Protein AF-A0A8C2VJK9-F1 (afdb_monomer)

Mean predicted aligned error: 10.7 Å

Foldseek 3Di:
DVVVVVVQVVCQLHPPRDQPDPDLVVLVVLLVDFLVVVVVVLVVLVVVLVVLVVVLVVLCVPDDPVPNPPSNVVSVVVSVVSVVVSVVSVVVSVVVVVVVQVVCVVVVHDDDVVDPGNTSNNPSVVVSVVSVVVVVVSVVRSVVVNVVVVVVVVVVVVVVVVVVVPDDDDDDPPDDDDD

Secondary structure (DSSP, 8-state):
-HHHHHHHHHSTTSTT---SS--HHHHHHHHH--HHHHHHHHHHHHHHHHHHHHHHHHHHHHS-GGG-TTHHHHHHHHHHHHHHHHHHHHHHHHHHHHHHHHHHHHTT--PPTT-SS--HHHHHHHHHHHHHHHHHHHHHHHHHHHHHHHHHHHHHHHHHHHHTTS--PPP--------

Sequence (179 aa):
SRYIEMTIAEDAGKEQCVFPLPEPQDLFQASQMKFEDFQKDLRKLKKDLKACETEAGKVYQVSSKEHMQPFKENMEQFIIQAKIDQEAEEASLTETHKCFLETTAYFFMKPKIGEKEVSPNVFFSIWHEFSSDFKDFWKKENKLILQERVKEAEEVCRQKKGKSLYKIKPRHDSGIVSI

Nearest PDB structures (foldseek):
  6ixe-assembly1_A  TM=3.949E-01  e=3.824E+00  Homo sapiens
  5nnv-assembly4_D  TM=2.854E-01  e=4.828E+00  Bacillus subtilis subsp. subtilis str. 168

Structure (mmCIF, N/CA/C/O backbone):
data_AF-A0A8C2VJK9-F1
#
_entry.id   AF-A0A8C2VJK9-F1
#
loop_
_atom_site.group_PDB
_atom_site.id
_atom_site.type_symbol
_atom_site.label_atom_id
_atom_site.label_alt_id
_atom_site.label_comp_id
_atom_site.label_asym_id
_atom_site.label_entity_id
_atom_site.label_seq_id
_atom_site.pdbx_PDB_ins_code
_atom_site.Cartn_x
_atom_site.Cartn_y
_atom_site.Cartn_z
_atom_site.occupancy
_atom_site.B_iso_or_equiv
_atom_site.auth_seq_id
_atom_site.auth_comp_id
_atom_site.auth_asym_id
_atom_site.auth_atom_id
_atom_site.pdbx_PDB_model_num
ATOM 1 N N . SER A 1 1 ? 10.809 17.912 -16.650 1.00 44.91 1 SER A N 1
ATOM 2 C CA . SER A 1 1 ? 11.554 16.952 -17.490 1.00 44.91 1 SER A CA 1
ATOM 3 C C . SER A 1 1 ? 13.067 17.121 -17.470 1.00 44.91 1 SER A C 1
ATOM 5 O O . SER A 1 1 ? 13.737 16.134 -17.225 1.00 44.91 1 SER A O 1
ATOM 7 N N . ARG A 1 2 ? 13.633 18.330 -17.621 1.00 42.28 2 ARG A N 1
ATOM 8 C CA . ARG A 1 2 ? 15.097 18.523 -17.752 1.00 42.28 2 ARG A CA 1
ATOM 9 C C . ARG A 1 2 ? 15.959 18.068 -16.557 1.00 42.28 2 ARG A C 1
ATOM 11 O O . ARG A 1 2 ? 17.110 17.708 -16.747 1.00 42.28 2 ARG A O 1
ATOM 18 N N . TYR A 1 3 ? 15.409 18.070 -15.341 1.00 40.59 3 TYR A N 1
ATOM 19 C CA . TYR A 1 3 ? 16.125 17.629 -14.134 1.00 40.59 3 TYR A CA 1
ATOM 20 C C . TYR A 1 3 ? 16.292 16.108 -14.043 1.00 40.59 3 TYR A C 1
ATOM 22 O O . TYR A 1 3 ? 17.320 15.652 -13.564 1.00 40.59 3 TYR A O 1
ATOM 30 N N . ILE A 1 4 ? 15.309 15.339 -14.523 1.00 49.84 4 ILE A N 1
ATOM 31 C CA . ILE A 1 4 ? 15.324 13.870 -14.458 1.00 49.84 4 ILE A CA 1
ATOM 32 C C . ILE A 1 4 ? 16.246 13.303 -15.543 1.00 49.84 4 ILE A C 1
ATOM 34 O O . ILE A 1 4 ? 17.011 12.384 -15.284 1.00 49.84 4 ILE A O 1
ATOM 38 N N . GLU A 1 5 ? 16.239 13.893 -16.742 1.00 50.03 5 GLU A N 1
ATOM 39 C CA . GLU A 1 5 ? 17.171 13.507 -17.810 1.00 50.03 5 GLU A CA 1
ATOM 40 C C . GLU A 1 5 ? 18.635 13.759 -17.418 1.00 50.03 5 GLU A C 1
ATOM 42 O O . GLU A 1 5 ? 19.497 12.943 -17.726 1.00 50.03 5 GLU A O 1
ATOM 47 N N . MET A 1 6 ? 18.918 14.857 -16.708 1.00 45.47 6 MET A N 1
ATOM 48 C CA . MET A 1 6 ? 20.284 15.230 -16.332 1.00 45.47 6 MET A CA 1
ATOM 49 C C . MET A 1 6 ? 20.860 14.333 -15.227 1.00 45.47 6 MET A C 1
ATOM 51 O O . MET A 1 6 ? 22.007 13.913 -15.339 1.00 45.47 6 MET A O 1
ATOM 55 N N . THR A 1 7 ? 20.074 13.975 -14.205 1.00 48.88 7 THR A N 1
ATOM 56 C CA . THR A 1 7 ? 20.541 13.080 -13.130 1.00 48.88 7 THR A CA 1
ATOM 57 C C . THR A 1 7 ? 20.649 11.624 -13.576 1.00 48.88 7 THR A C 1
ATOM 59 O O . THR A 1 7 ? 21.622 10.958 -13.232 1.00 48.88 7 THR A O 1
ATOM 62 N N . ILE A 1 8 ? 19.708 11.130 -14.392 1.00 55.59 8 ILE A N 1
ATOM 63 C CA . ILE A 1 8 ? 19.790 9.770 -14.952 1.00 55.59 8 ILE A CA 1
ATOM 64 C C . ILE A 1 8 ? 21.013 9.633 -15.872 1.00 55.59 8 ILE A C 1
ATOM 66 O O . ILE A 1 8 ? 21.657 8.587 -15.869 1.00 55.59 8 ILE A O 1
ATOM 70 N N . ALA A 1 9 ? 21.361 10.681 -16.628 1.00 59.62 9 ALA A N 1
ATOM 71 C CA . ALA A 1 9 ? 22.506 10.666 -17.536 1.00 59.62 9 ALA A CA 1
ATOM 72 C C . ALA A 1 9 ? 23.864 10.836 -16.829 1.00 59.62 9 ALA A C 1
ATOM 74 O O . ALA A 1 9 ? 24.838 10.208 -17.239 1.00 59.62 9 ALA A O 1
ATOM 75 N N . GLU A 1 10 ? 23.961 11.663 -15.781 1.00 63.09 10 GLU A N 1
ATOM 76 C CA . GLU A 1 10 ? 25.249 11.963 -15.133 1.00 63.09 10 GLU A CA 1
ATOM 77 C C . GLU A 1 10 ? 25.831 10.765 -14.366 1.00 63.09 10 GLU A C 1
ATOM 79 O O . GLU A 1 10 ? 27.053 10.570 -14.346 1.00 63.09 10 GLU A O 1
ATOM 84 N N . ASP A 1 11 ? 24.970 9.935 -13.775 1.00 65.38 11 ASP A N 1
ATOM 85 C CA . ASP A 1 11 ? 25.367 8.738 -13.027 1.00 65.38 11 ASP A CA 1
ATOM 86 C C . ASP A 1 11 ? 25.248 7.439 -13.828 1.00 65.38 11 ASP A C 1
ATOM 88 O O . ASP A 1 11 ? 25.567 6.366 -13.312 1.00 65.38 11 ASP A O 1
ATOM 92 N N . ALA A 1 12 ? 24.864 7.522 -15.104 1.00 63.03 12 ALA A N 1
ATOM 93 C CA . ALA A 1 12 ? 24.792 6.366 -15.984 1.00 63.03 12 ALA A CA 1
ATOM 94 C C . ALA A 1 12 ? 26.145 5.628 -16.051 1.00 63.03 12 ALA A C 1
ATOM 96 O O . ALA A 1 12 ? 27.218 6.218 -16.234 1.00 63.03 12 ALA A O 1
ATOM 97 N N . GLY A 1 13 ? 26.099 4.310 -15.850 1.00 59.00 13 GLY A N 1
ATOM 98 C CA . GLY A 1 13 ? 27.284 3.451 -15.800 1.00 59.00 13 GLY A CA 1
ATOM 99 C C . GLY A 1 13 ? 28.215 3.668 -14.594 1.00 59.00 13 GLY A C 1
ATOM 100 O O . GLY A 1 13 ? 29.341 3.176 -14.629 1.00 59.00 13 GLY A O 1
ATOM 101 N N . LYS A 1 14 ? 27.794 4.387 -13.541 1.00 73.56 14 LYS A N 1
ATOM 102 C CA . LYS A 1 14 ? 28.471 4.415 -12.226 1.00 73.56 14 LYS A CA 1
ATOM 103 C C . LYS A 1 14 ? 27.785 3.460 -11.243 1.00 73.56 14 LYS A C 1
ATOM 105 O O . LYS A 1 14 ? 26.609 3.145 -11.396 1.00 73.56 14 LYS A O 1
ATOM 110 N N . GLU A 1 15 ? 28.485 3.065 -10.177 1.00 63.38 15 GLU A N 1
ATOM 111 C CA . GLU A 1 15 ? 27.893 2.272 -9.080 1.00 63.38 15 GLU A CA 1
ATOM 112 C C . GLU A 1 15 ? 26.737 2.997 -8.367 1.00 63.38 15 GLU A C 1
ATOM 114 O O . GLU A 1 15 ? 25.874 2.344 -7.792 1.00 63.38 15 GLU A O 1
ATOM 119 N N . GLN A 1 16 ? 26.690 4.334 -8.429 1.00 71.44 16 GLN A N 1
ATOM 120 C CA . GLN A 1 16 ? 25.614 5.138 -7.839 1.00 71.44 16 GLN A CA 1
ATOM 121 C C . GLN A 1 16 ? 24.355 5.247 -8.721 1.00 71.44 16 GLN A C 1
ATOM 123 O O . GLN A 1 16 ? 23.413 5.926 -8.324 1.00 71.44 16 GLN A O 1
ATOM 128 N N . CYS A 1 17 ? 24.306 4.619 -9.903 1.00 74.62 17 CYS A N 1
ATOM 129 C CA . CYS A 1 17 ? 23.128 4.700 -10.767 1.00 74.62 17 CYS A CA 1
ATOM 130 C C . CYS A 1 17 ? 21.929 3.993 -10.110 1.00 74.62 17 CYS A C 1
ATOM 132 O O . CYS A 1 17 ? 21.909 2.766 -9.991 1.00 74.62 17 CYS A O 1
ATOM 134 N N . VAL A 1 18 ? 20.922 4.764 -9.688 1.00 83.50 18 VAL A N 1
ATOM 135 C CA . VAL A 1 18 ? 19.694 4.246 -9.067 1.00 83.50 18 VAL A CA 1
ATOM 136 C C . VAL A 1 18 ? 18.607 4.082 -10.122 1.00 83.50 18 VAL A C 1
ATOM 138 O O . VAL A 1 18 ? 18.451 4.909 -11.022 1.00 83.50 18 VAL A O 1
ATOM 141 N N . PHE A 1 19 ? 17.849 2.994 -10.014 1.00 86.81 19 PHE A N 1
ATOM 142 C CA . PHE A 1 19 ? 16.715 2.735 -10.887 1.00 86.81 19 PHE A CA 1
ATOM 143 C C . PHE A 1 19 ? 15.652 3.846 -10.730 1.00 86.81 19 PHE A C 1
ATOM 145 O O . PHE A 1 19 ? 15.249 4.129 -9.603 1.00 86.81 19 PHE A O 1
ATOM 152 N N . PRO A 1 20 ? 15.204 4.506 -11.818 1.00 87.62 20 PRO A N 1
ATOM 153 C CA . PRO A 1 20 ? 14.428 5.746 -11.709 1.00 87.62 20 PRO A CA 1
ATOM 154 C C . PRO A 1 20 ? 12.914 5.541 -11.543 1.00 87.62 20 PRO A C 1
ATOM 156 O O . PRO A 1 20 ? 12.183 6.521 -11.406 1.00 87.62 20 PRO A O 1
ATOM 159 N N . LEU A 1 21 ? 12.428 4.300 -11.601 1.00 92.19 21 LEU A N 1
ATOM 160 C CA . LEU A 1 21 ? 11.015 3.958 -11.434 1.00 92.19 21 LEU A CA 1
ATOM 161 C C . LEU A 1 21 ? 10.800 3.190 -10.123 1.00 92.19 21 LEU A C 1
ATOM 163 O O . LEU A 1 21 ? 11.761 2.642 -9.578 1.00 92.19 21 LEU A O 1
ATOM 167 N N . PRO A 1 22 ? 9.553 3.101 -9.624 1.00 93.38 22 PRO A N 1
ATOM 168 C CA . PRO A 1 22 ? 9.236 2.225 -8.506 1.00 93.38 22 PRO A CA 1
ATOM 169 C C . PRO A 1 22 ? 9.672 0.789 -8.788 1.00 93.38 22 PRO A C 1
ATOM 171 O O . PRO A 1 22 ? 9.540 0.288 -9.913 1.00 93.38 22 PRO A O 1
ATOM 174 N N . GLU A 1 23 ? 10.176 0.130 -7.752 1.00 95.00 23 GLU A N 1
ATOM 175 C CA . GLU A 1 23 ? 10.657 -1.237 -7.854 1.00 95.00 23 GLU A CA 1
ATOM 176 C C . GLU A 1 23 ? 9.531 -2.171 -8.324 1.00 95.00 23 GLU A C 1
ATOM 178 O O . GLU A 1 23 ? 8.422 -2.126 -7.780 1.00 95.00 23 GLU A O 1
ATOM 183 N N . PRO A 1 24 ? 9.778 -3.045 -9.321 1.00 96.69 24 PRO A N 1
ATOM 184 C CA . PRO A 1 24 ? 8.735 -3.926 -9.832 1.00 96.69 24 PRO A CA 1
ATOM 185 C C . PRO A 1 24 ? 8.086 -4.790 -8.751 1.00 96.69 24 PRO A C 1
ATOM 187 O O . PRO A 1 24 ? 6.894 -5.077 -8.832 1.00 96.69 24 PRO A O 1
ATOM 190 N N . GLN A 1 25 ? 8.847 -5.186 -7.730 1.00 96.56 25 GLN A N 1
ATOM 191 C CA . GLN A 1 25 ? 8.333 -5.971 -6.612 1.00 96.56 25 GLN A CA 1
ATOM 192 C C . GLN A 1 25 ? 7.291 -5.202 -5.790 1.00 96.56 25 GLN A C 1
ATOM 194 O O . GLN A 1 25 ? 6.259 -5.776 -5.445 1.00 96.56 25 GLN A O 1
ATOM 199 N N . ASP A 1 26 ? 7.522 -3.919 -5.526 1.00 97.00 26 ASP A N 1
ATOM 200 C CA . ASP A 1 26 ? 6.599 -3.084 -4.753 1.00 97.00 26 ASP A CA 1
ATOM 201 C C . ASP A 1 26 ? 5.296 -2.866 -5.530 1.00 97.00 26 ASP A C 1
ATOM 203 O O . ASP A 1 26 ? 4.201 -2.980 -4.979 1.00 97.00 26 ASP A O 1
ATOM 207 N N . LEU A 1 27 ? 5.402 -2.648 -6.846 1.00 97.75 27 LEU A N 1
ATOM 208 C CA . LEU A 1 27 ? 4.247 -2.550 -7.744 1.00 97.75 27 LEU A CA 1
ATOM 209 C C . LEU A 1 27 ? 3.452 -3.859 -7.778 1.00 97.75 27 LEU A C 1
ATOM 211 O O . LEU A 1 27 ? 2.222 -3.847 -7.705 1.00 97.75 27 LEU A O 1
ATOM 215 N N . PHE A 1 28 ? 4.142 -5.000 -7.833 1.00 97.69 28 PHE A N 1
ATOM 216 C CA . PHE A 1 28 ? 3.486 -6.299 -7.761 1.00 97.69 28 PHE A CA 1
ATOM 217 C C . PHE A 1 28 ? 2.740 -6.465 -6.436 1.00 97.69 28 PHE A C 1
ATOM 219 O O . PHE A 1 28 ? 1.571 -6.840 -6.445 1.00 97.69 28 PHE A O 1
ATOM 226 N N . GLN A 1 29 ? 3.356 -6.130 -5.303 1.00 97.94 29 GLN A N 1
ATOM 227 C CA . GLN A 1 29 ? 2.696 -6.202 -3.998 1.00 97.94 29 GLN A CA 1
ATOM 228 C C . GLN A 1 29 ? 1.466 -5.291 -3.931 1.00 97.94 29 GLN A C 1
ATOM 230 O O . GLN A 1 29 ? 0.390 -5.754 -3.553 1.00 97.94 29 GLN A O 1
ATOM 235 N N . ALA A 1 30 ? 1.587 -4.037 -4.376 1.00 97.50 30 ALA A N 1
ATOM 236 C CA . ALA A 1 30 ? 0.473 -3.093 -4.437 1.00 97.50 30 ALA A CA 1
ATOM 237 C C . ALA A 1 30 ? -0.676 -3.603 -5.327 1.00 97.50 30 ALA A C 1
ATOM 239 O O . ALA A 1 30 ? -1.847 -3.406 -5.008 1.00 97.50 30 ALA A O 1
ATOM 240 N N . SER A 1 31 ? -0.367 -4.338 -6.403 1.00 97.25 31 SER A N 1
ATOM 241 C CA . SER A 1 31 ? -1.378 -4.950 -7.279 1.00 97.25 31 SER A CA 1
ATOM 242 C C . SER A 1 31 ? -2.213 -6.045 -6.603 1.00 97.25 31 SER A C 1
ATOM 244 O O . SER A 1 31 ? -3.297 -6.372 -7.086 1.00 97.25 31 SER A O 1
ATOM 246 N N . GLN A 1 32 ? -1.716 -6.640 -5.514 1.00 97.25 32 GLN A N 1
ATOM 247 C CA . GLN A 1 32 ? -2.421 -7.687 -4.766 1.00 97.25 32 GLN A CA 1
ATOM 248 C C . GLN A 1 32 ? -3.272 -7.119 -3.622 1.00 97.25 32 GLN A C 1
ATOM 250 O O . GLN A 1 32 ? -4.067 -7.845 -3.025 1.00 97.25 32 GLN A O 1
ATOM 255 N N . MET A 1 33 ? -3.118 -5.830 -3.314 1.00 96.19 33 MET A N 1
ATOM 256 C CA . MET A 1 33 ? -3.839 -5.155 -2.241 1.00 96.19 33 MET A CA 1
ATOM 257 C C . MET A 1 33 ? -5.272 -4.791 -2.644 1.00 96.19 33 MET A C 1
ATOM 259 O O . MET A 1 33 ? -5.573 -4.558 -3.818 1.00 96.19 33 MET A O 1
ATOM 263 N N . LYS A 1 34 ? -6.162 -4.706 -1.648 1.00 95.25 34 LYS A N 1
ATOM 264 C CA . LYS A 1 34 ? -7.570 -4.323 -1.820 1.00 95.25 34 LYS A CA 1
ATOM 265 C C . LYS A 1 34 ? -8.002 -3.378 -0.709 1.00 95.25 34 LYS A C 1
ATOM 267 O O . LYS A 1 34 ? -7.932 -3.733 0.467 1.00 95.25 34 LYS A O 1
ATOM 272 N N . PHE A 1 35 ? -8.483 -2.193 -1.077 1.00 95.38 35 PHE A N 1
ATOM 273 C CA . PHE A 1 35 ? -8.952 -1.195 -0.113 1.00 95.38 35 PHE A CA 1
ATOM 274 C C . PHE A 1 35 ? -10.102 -1.728 0.752 1.00 95.38 35 PHE A C 1
ATOM 276 O O . PHE A 1 35 ? -10.177 -1.424 1.941 1.00 95.38 35 PHE A O 1
ATOM 283 N N . GLU A 1 36 ? -10.965 -2.573 0.190 1.00 95.44 36 GLU A N 1
ATOM 284 C CA . GLU A 1 36 ? -12.117 -3.160 0.877 1.00 95.44 36 GLU A CA 1
ATOM 285 C C . GLU A 1 36 ? -11.711 -4.066 2.043 1.00 95.44 36 GLU A C 1
ATOM 287 O O . GLU A 1 36 ? -12.397 -4.081 3.072 1.00 95.44 36 GLU A O 1
ATOM 292 N N . ASP A 1 37 ? -10.604 -4.798 1.891 1.00 96.88 37 ASP A N 1
ATOM 293 C CA . ASP A 1 37 ? -10.079 -5.684 2.928 1.00 96.88 37 ASP A CA 1
ATOM 294 C C . ASP A 1 37 ? -9.563 -4.849 4.109 1.00 96.88 37 ASP A C 1
ATOM 296 O O . ASP A 1 37 ? -10.006 -5.053 5.240 1.00 96.88 37 ASP A O 1
ATOM 300 N N . PHE A 1 38 ? -8.767 -3.805 3.846 1.00 97.00 38 PHE A N 1
ATOM 301 C CA . PHE A 1 38 ? -8.299 -2.885 4.892 1.00 97.00 38 PHE A CA 1
ATOM 302 C C . PHE A 1 38 ? -9.451 -2.165 5.600 1.00 97.00 38 PHE A C 1
ATOM 304 O O . PHE A 1 38 ? -9.483 -2.081 6.827 1.00 97.00 38 PHE A O 1
ATOM 311 N N . GLN A 1 39 ? -10.456 -1.694 4.856 1.00 97.25 39 GLN A N 1
ATOM 312 C CA . GLN A 1 39 ? -11.643 -1.077 5.453 1.00 97.25 39 GLN A CA 1
ATOM 313 C C . GLN A 1 39 ? -12.407 -2.053 6.355 1.00 97.25 39 GLN A C 1
ATOM 315 O O . GLN A 1 39 ? -12.967 -1.661 7.382 1.00 97.25 39 GLN A O 1
ATOM 320 N N . LYS A 1 40 ? -12.492 -3.328 5.962 1.00 98.00 40 LYS A N 1
ATOM 321 C CA . LYS A 1 40 ? -13.143 -4.367 6.762 1.00 98.00 40 LYS A CA 1
ATOM 322 C C . LYS A 1 40 ? -12.362 -4.639 8.044 1.00 98.00 40 LYS A C 1
ATOM 324 O O . LYS A 1 40 ? -12.991 -4.722 9.101 1.00 98.00 40 LYS A O 1
ATOM 329 N N . ASP A 1 41 ? -11.042 -4.722 7.955 1.00 97.81 41 ASP A N 1
ATOM 330 C CA . ASP A 1 41 ? -10.171 -4.958 9.102 1.00 97.81 41 ASP A CA 1
ATOM 331 C C . ASP A 1 41 ? -10.200 -3.782 10.083 1.00 97.81 41 ASP A C 1
ATOM 333 O O . ASP A 1 41 ? -10.409 -4.001 11.276 1.00 97.81 41 ASP A O 1
ATOM 337 N N . LEU A 1 42 ? -10.159 -2.535 9.598 1.00 97.88 42 LEU A N 1
ATOM 338 C CA . LEU A 1 42 ? -10.312 -1.349 10.449 1.00 97.88 42 LEU A CA 1
ATOM 339 C C . LEU A 1 42 ? -11.685 -1.301 11.132 1.00 97.88 42 LEU A C 1
ATOM 341 O O . LEU A 1 42 ? -11.768 -1.048 12.333 1.00 97.88 42 LEU A O 1
ATOM 345 N N . ARG A 1 43 ? -12.780 -1.615 10.422 1.00 97.81 43 ARG A N 1
ATOM 346 C CA . ARG A 1 43 ? -14.114 -1.698 11.051 1.00 97.81 43 ARG A CA 1
ATOM 347 C C . ARG A 1 43 ? -14.173 -2.765 12.142 1.00 97.81 43 ARG A C 1
ATOM 349 O O . ARG A 1 43 ? -14.851 -2.565 13.153 1.00 97.81 43 ARG A O 1
ATOM 356 N N . LYS A 1 44 ? -13.500 -3.899 11.933 1.00 98.00 44 LYS A N 1
ATOM 357 C CA . LYS A 1 44 ? -13.401 -4.963 12.932 1.00 98.00 44 LYS A CA 1
ATOM 358 C C . LYS A 1 44 ? -12.601 -4.485 14.144 1.00 98.00 44 LYS A C 1
ATOM 360 O O . LYS A 1 44 ? -13.113 -4.591 15.254 1.00 98.00 44 LYS A O 1
ATOM 365 N N . LEU A 1 45 ? -11.434 -3.877 13.932 1.00 97.38 45 LEU A N 1
ATOM 366 C CA . LEU A 1 45 ? -10.595 -3.332 15.000 1.00 97.38 45 LEU A CA 1
ATOM 367 C C . LEU A 1 45 ? -11.357 -2.305 15.851 1.00 97.38 45 LEU A C 1
ATOM 369 O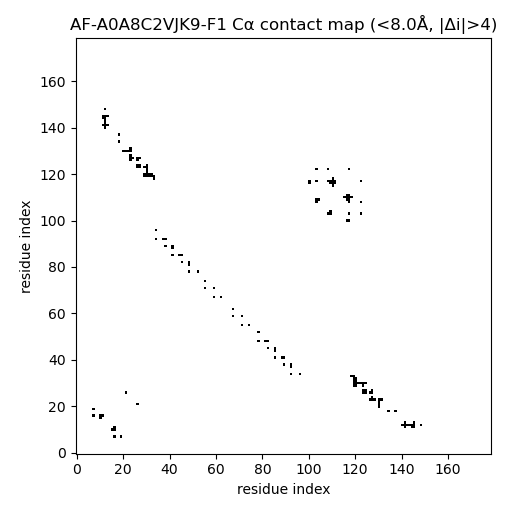 O . LEU A 1 45 ? -11.387 -2.415 17.074 1.00 97.38 45 LEU A O 1
ATOM 373 N N . LYS A 1 46 ? -12.103 -1.393 15.217 1.00 97.62 46 LYS A N 1
ATOM 374 C CA . LYS A 1 46 ? -12.976 -0.433 15.913 1.00 97.62 46 LYS A CA 1
ATOM 375 C C . LYS A 1 46 ? -14.032 -1.108 16.789 1.00 97.62 46 LYS A C 1
ATOM 377 O O . LYS A 1 46 ? -14.367 -0.608 17.863 1.00 97.62 46 LYS A O 1
ATOM 382 N N . LYS A 1 47 ? -14.606 -2.224 16.328 1.00 98.19 47 LYS A N 1
ATOM 383 C CA . LYS A 1 47 ? -15.593 -2.996 17.095 1.00 98.19 47 LYS A CA 1
ATOM 384 C C . LYS A 1 47 ? -14.937 -3.702 18.281 1.00 98.19 47 LYS A C 1
ATOM 386 O O . LYS A 1 47 ? -15.488 -3.649 19.379 1.00 98.19 47 LYS A O 1
ATOM 391 N N . ASP A 1 48 ? -13.781 -4.317 18.063 1.00 97.81 48 ASP A N 1
ATOM 392 C CA . ASP A 1 48 ? -13.031 -5.025 19.100 1.00 97.81 48 ASP A CA 1
ATOM 393 C C . ASP A 1 48 ? -12.552 -4.045 20.189 1.00 97.81 48 ASP A C 1
ATOM 395 O O . ASP A 1 48 ? -12.693 -4.328 21.378 1.00 97.81 48 ASP A O 1
ATOM 399 N N . LEU A 1 49 ? -12.132 -2.832 19.808 1.00 97.75 49 LEU A N 1
ATOM 400 C CA . LEU A 1 49 ? -11.774 -1.760 20.741 1.00 97.75 49 LEU A CA 1
ATOM 401 C C . LEU A 1 49 ? -12.963 -1.305 21.604 1.00 97.75 49 LEU A C 1
ATOM 403 O O . LEU A 1 49 ? -12.825 -1.151 22.815 1.00 97.75 49 LEU A O 1
ATOM 407 N N . LYS A 1 50 ? -14.159 -1.158 21.018 1.00 97.44 50 LYS A N 1
ATOM 408 C CA . LYS A 1 50 ? -15.386 -0.849 21.783 1.00 97.44 50 LYS A CA 1
ATOM 409 C C . LYS A 1 50 ? -15.758 -1.962 22.763 1.00 97.44 50 LYS A C 1
ATOM 411 O O . LYS A 1 50 ? -16.236 -1.685 23.865 1.00 97.44 50 LYS A O 1
ATOM 416 N N . ALA A 1 51 ? -15.564 -3.219 22.368 1.00 97.88 51 ALA A N 1
ATOM 417 C CA . ALA A 1 51 ? -15.787 -4.355 23.254 1.00 97.88 51 ALA A CA 1
ATOM 418 C C . ALA A 1 51 ? -14.783 -4.350 24.418 1.00 97.88 51 ALA A C 1
ATOM 420 O O . ALA A 1 51 ? -15.188 -4.535 25.565 1.00 97.88 51 ALA A O 1
ATOM 421 N N . CYS A 1 52 ? -13.509 -4.057 24.139 1.00 97.06 52 CYS A N 1
ATOM 422 C CA . CYS A 1 52 ? -12.465 -3.899 25.149 1.00 97.06 52 CYS A CA 1
ATOM 423 C C . CYS A 1 52 ? -12.807 -2.788 26.155 1.00 97.06 52 CYS A C 1
ATOM 425 O O . CYS A 1 52 ? -12.782 -3.027 27.359 1.00 97.06 52 CYS A O 1
ATOM 427 N N . GLU A 1 53 ? -13.229 -1.616 25.675 1.00 96.62 53 GLU A N 1
ATOM 428 C CA . GLU A 1 53 ? -13.667 -0.504 26.528 1.00 96.62 53 GLU A CA 1
ATOM 429 C C . GLU A 1 53 ? -14.866 -0.880 27.409 1.00 96.62 53 GLU A C 1
ATOM 431 O O . GLU A 1 53 ? -14.898 -0.564 28.599 1.00 96.62 53 GLU A O 1
ATOM 436 N N . THR A 1 54 ? -15.834 -1.610 26.851 1.00 97.50 54 THR A N 1
ATOM 437 C CA . THR A 1 54 ? -16.995 -2.092 27.612 1.00 97.50 54 THR A CA 1
ATOM 438 C C . THR A 1 54 ? -16.571 -3.045 28.729 1.00 97.50 54 THR A C 1
ATOM 440 O O . THR A 1 54 ? -17.076 -2.951 29.847 1.00 97.50 54 THR A O 1
ATOM 443 N N . GLU A 1 55 ? -15.648 -3.964 28.443 1.00 96.81 55 GLU A N 1
ATOM 444 C CA . GLU A 1 55 ? -15.164 -4.935 29.426 1.00 96.81 55 GLU A CA 1
ATOM 445 C C . GLU A 1 55 ? -14.320 -4.267 30.517 1.00 96.81 55 GLU A C 1
ATOM 447 O O . GLU A 1 55 ? -14.534 -4.526 31.701 1.00 96.81 55 GLU A O 1
ATOM 452 N N . ALA A 1 56 ? -13.449 -3.325 30.146 1.00 95.81 56 ALA A N 1
ATOM 453 C CA . ALA A 1 56 ? -12.725 -2.486 31.096 1.00 95.81 56 ALA A CA 1
ATOM 454 C C . ALA A 1 56 ? -13.694 -1.736 32.025 1.00 95.81 56 ALA A C 1
ATOM 456 O O . ALA A 1 56 ? -13.525 -1.747 33.245 1.00 95.81 56 ALA A O 1
ATOM 457 N N . GLY A 1 57 ? -14.778 -1.192 31.461 1.00 94.81 57 GLY A N 1
ATOM 458 C CA . GLY A 1 57 ? -15.865 -0.575 32.214 1.00 94.81 57 GLY A CA 1
ATOM 459 C C . GLY A 1 57 ? -16.460 -1.496 33.280 1.00 94.81 57 GLY A C 1
ATOM 460 O O . GLY A 1 57 ? -16.681 -1.057 34.407 1.00 94.81 57 GLY A O 1
ATOM 461 N N . LYS A 1 58 ? -16.670 -2.784 32.981 1.00 95.56 58 LYS A N 1
ATOM 462 C CA . LYS A 1 58 ? -17.158 -3.757 33.977 1.00 95.56 58 LYS A CA 1
ATOM 463 C C . LYS A 1 58 ? -16.149 -3.982 35.094 1.00 95.56 58 LYS A C 1
ATOM 465 O O . LYS A 1 58 ? -16.542 -4.009 36.258 1.00 95.56 58 LYS A O 1
ATOM 470 N N . VAL A 1 59 ? -14.861 -4.093 34.763 1.00 94.12 59 VAL A N 1
ATOM 471 C CA . VAL A 1 59 ? -13.799 -4.243 35.768 1.00 94.12 59 VAL A CA 1
ATOM 472 C C . VAL A 1 59 ? -13.812 -3.056 36.733 1.00 94.12 59 VAL A C 1
ATOM 474 O O . VAL A 1 59 ? -13.735 -3.262 37.944 1.00 94.12 59 VAL A O 1
ATOM 477 N N . TYR A 1 60 ? -14.010 -1.832 36.236 1.00 91.50 60 TYR A N 1
ATOM 478 C CA . TYR A 1 60 ? -14.099 -0.635 37.083 1.00 91.50 60 TYR A CA 1
ATOM 479 C C . TYR A 1 60 ? -15.282 -0.666 38.056 1.00 91.50 60 TYR A C 1
ATOM 481 O O . TYR A 1 60 ? -15.165 -0.147 39.161 1.00 91.50 60 TYR A O 1
ATOM 489 N N . GLN A 1 61 ? -16.412 -1.256 37.654 1.00 90.81 61 GLN A N 1
ATOM 490 C CA . GLN A 1 61 ? -17.618 -1.327 38.487 1.00 90.81 61 GLN A CA 1
ATOM 491 C C . GLN A 1 61 ? -17.549 -2.426 39.551 1.00 90.81 61 GLN A C 1
ATOM 493 O O . GLN A 1 61 ? -18.121 -2.275 40.626 1.00 90.81 61 GLN A O 1
ATOM 498 N N . VAL A 1 62 ? -16.880 -3.542 39.250 1.00 93.19 62 VAL A N 1
ATOM 499 C CA . VAL A 1 62 ? -16.800 -4.702 40.155 1.00 93.19 62 VAL A CA 1
ATOM 500 C C . VAL A 1 62 ? -15.634 -4.578 41.144 1.00 93.19 62 VAL A C 1
ATOM 502 O O . VAL A 1 62 ? -15.679 -5.158 42.228 1.00 93.19 62 VAL A O 1
ATOM 505 N N . SER A 1 63 ? -14.593 -3.817 40.799 1.00 90.06 63 SER A N 1
ATOM 506 C CA . SER A 1 63 ? -13.395 -3.676 41.633 1.00 90.06 63 SER A CA 1
ATOM 507 C C . SER A 1 63 ? -13.603 -2.697 42.792 1.00 90.06 63 SER A C 1
ATOM 509 O O . SER A 1 63 ? -14.204 -1.634 42.636 1.00 90.06 63 SER A O 1
ATOM 511 N N . SER A 1 64 ? -13.041 -3.013 43.962 1.00 90.19 64 SER A N 1
ATOM 512 C CA . SER A 1 64 ? -12.951 -2.058 45.070 1.00 90.19 64 SER A CA 1
ATOM 513 C C . SER A 1 64 ? -11.925 -0.961 44.757 1.00 90.19 64 SER A C 1
ATOM 515 O O . SER A 1 64 ? -10.956 -1.176 44.024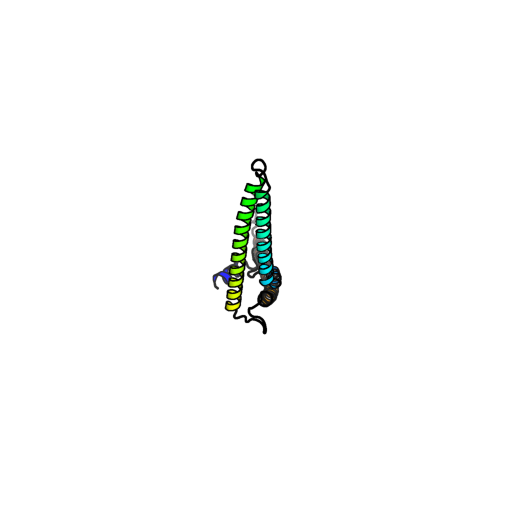 1.00 90.19 64 SER A O 1
ATOM 517 N N . LYS A 1 65 ? -12.106 0.233 45.337 1.00 86.81 65 LYS A N 1
ATOM 518 C CA . LYS A 1 65 ? -11.237 1.398 45.071 1.00 86.81 65 LYS A CA 1
ATOM 519 C C . LYS A 1 65 ? -9.758 1.136 45.375 1.00 86.81 65 LYS A C 1
ATOM 521 O O . LYS A 1 65 ? -8.897 1.653 44.675 1.00 86.81 65 LYS A O 1
ATOM 526 N N . GLU A 1 66 ? -9.481 0.320 46.387 1.00 89.62 66 GLU A N 1
ATOM 527 C CA . GLU A 1 66 ? -8.131 -0.036 46.844 1.00 89.62 66 GLU A CA 1
ATOM 528 C C . GLU A 1 66 ? -7.393 -0.982 45.880 1.00 89.62 66 GLU A C 1
ATOM 530 O O . GLU A 1 66 ? -6.168 -1.055 45.918 1.00 89.62 66 GLU A O 1
ATOM 535 N N . HIS A 1 67 ? -8.114 -1.690 45.001 1.00 89.44 67 HIS A N 1
ATOM 536 C CA . HIS A 1 67 ? -7.549 -2.663 44.051 1.00 89.44 67 HIS A CA 1
ATOM 537 C C . HIS A 1 67 ? -7.714 -2.248 42.583 1.00 89.44 67 HIS A C 1
ATOM 539 O O . HIS A 1 67 ? -7.391 -3.007 41.674 1.00 89.44 67 HIS A O 1
ATOM 545 N N . MET A 1 68 ? -8.240 -1.048 42.339 1.00 91.06 68 MET A N 1
ATOM 546 C CA . MET A 1 68 ? -8.555 -0.561 40.996 1.00 91.06 68 MET A CA 1
ATOM 547 C C . MET A 1 68 ? -7.304 -0.150 40.207 1.00 91.06 68 MET A C 1
ATOM 549 O O . MET A 1 68 ? -7.265 -0.286 38.981 1.00 91.06 68 MET A O 1
ATOM 553 N N . GLN A 1 69 ? -6.291 0.366 40.903 1.00 92.62 69 GLN A N 1
ATOM 554 C CA . GLN A 1 69 ? -5.024 0.758 40.294 1.00 92.62 69 GLN A CA 1
ATOM 555 C C . GLN A 1 69 ? -3.981 -0.353 40.425 1.00 92.62 69 GLN A C 1
ATOM 557 O O . GLN A 1 69 ? -3.990 -1.083 41.417 1.00 92.62 69 GLN A O 1
ATOM 562 N N . PRO A 1 70 ? -3.084 -0.503 39.433 1.00 93.19 70 PRO A N 1
ATOM 563 C CA . PRO A 1 70 ? -2.851 0.386 38.280 1.00 93.19 70 PRO A CA 1
ATOM 564 C C . PRO A 1 70 ? -3.690 0.055 37.034 1.00 93.19 70 PRO A C 1
ATOM 566 O O . PRO A 1 70 ? -3.524 0.680 35.988 1.00 93.19 70 PRO A O 1
ATOM 569 N N . PHE A 1 71 ? -4.556 -0.964 37.108 1.00 94.38 71 PHE A N 1
ATOM 570 C CA . PHE A 1 71 ? -5.287 -1.469 35.944 1.00 94.38 71 PHE A CA 1
ATOM 571 C C . PHE A 1 71 ? -6.083 -0.368 35.244 1.00 94.38 71 PHE A C 1
ATOM 573 O O . PHE A 1 71 ? -6.007 -0.251 34.023 1.00 94.38 71 PHE A O 1
ATOM 580 N N . LYS A 1 72 ? -6.832 0.438 36.005 1.00 93.88 72 LYS A N 1
ATOM 581 C CA . LYS A 1 72 ? -7.682 1.477 35.427 1.00 93.88 72 LYS A CA 1
ATOM 582 C C . LYS A 1 72 ? -6.879 2.518 34.653 1.00 93.88 72 LYS A C 1
ATOM 584 O O . LYS A 1 72 ? -7.192 2.729 33.489 1.00 93.88 72 LYS A O 1
ATOM 589 N N . GLU A 1 73 ? -5.849 3.106 35.257 1.00 95.44 73 GLU A N 1
ATOM 590 C CA . GLU A 1 73 ? -5.009 4.112 34.591 1.00 95.44 73 GLU A CA 1
ATOM 591 C C . GLU A 1 73 ? -4.356 3.561 33.323 1.00 95.44 73 GLU A C 1
ATOM 593 O O . GLU A 1 73 ? -4.474 4.161 32.255 1.00 95.44 73 GLU A O 1
ATOM 598 N N . ASN A 1 74 ? -3.739 2.380 33.412 1.00 96.50 74 ASN A N 1
ATOM 599 C CA . ASN A 1 74 ? -3.080 1.763 32.263 1.00 96.50 74 ASN A CA 1
ATOM 600 C C . ASN A 1 74 ? -4.075 1.446 31.138 1.00 96.50 74 ASN A C 1
ATOM 602 O O . ASN A 1 74 ? -3.778 1.653 29.963 1.00 96.50 74 ASN A O 1
ATOM 606 N N . MET A 1 75 ? -5.262 0.946 31.491 1.00 97.25 75 MET A N 1
ATOM 607 C CA . MET A 1 75 ? -6.291 0.591 30.519 1.00 97.25 75 MET A CA 1
ATOM 608 C C . MET A 1 75 ? -6.923 1.831 29.877 1.00 97.25 75 MET A C 1
ATOM 610 O O . MET A 1 75 ? -7.156 1.835 28.673 1.00 97.25 75 MET A O 1
ATOM 614 N N . GLU A 1 76 ? -7.160 2.900 30.640 1.00 96.12 76 GLU A N 1
ATOM 615 C CA . GLU A 1 76 ? -7.655 4.173 30.104 1.00 96.12 76 GLU A CA 1
ATOM 616 C C . GLU A 1 76 ? -6.645 4.786 29.127 1.00 96.12 76 GLU A C 1
ATOM 618 O O . GLU A 1 76 ? -7.027 5.164 28.019 1.00 96.12 76 GLU A O 1
ATOM 623 N N . GLN A 1 77 ? -5.355 4.813 29.481 1.00 97.62 77 GLN A N 1
ATOM 624 C CA . GLN A 1 77 ? -4.297 5.278 28.578 1.00 97.62 77 GLN A CA 1
ATOM 625 C C . GLN A 1 77 ? -4.224 4.437 27.300 1.00 97.62 77 GLN A C 1
ATOM 627 O O . GLN A 1 77 ? -4.183 4.994 26.202 1.00 97.62 77 GLN A O 1
ATOM 632 N N . PHE A 1 78 ? -4.264 3.108 27.431 1.00 97.88 78 PHE A N 1
ATOM 633 C CA . PHE A 1 78 ? -4.281 2.197 26.290 1.00 97.88 78 PHE A CA 1
ATOM 634 C C . PHE A 1 78 ? -5.479 2.454 25.366 1.00 97.88 78 PHE A C 1
ATOM 636 O O . PHE A 1 78 ? -5.297 2.592 24.159 1.00 97.88 78 PHE A O 1
ATOM 643 N N . ILE A 1 79 ? -6.695 2.564 25.913 1.00 97.62 79 ILE A N 1
ATOM 644 C CA . ILE A 1 79 ? -7.914 2.790 25.120 1.00 97.62 79 ILE A CA 1
ATOM 645 C C . ILE A 1 79 ? -7.866 4.150 24.418 1.00 97.62 79 ILE A C 1
ATOM 647 O O . ILE A 1 79 ? -8.259 4.240 23.255 1.00 97.62 79 ILE A O 1
ATOM 651 N N . ILE A 1 80 ? -7.398 5.202 25.098 1.00 97.62 80 ILE A N 1
ATOM 652 C CA . ILE A 1 80 ? -7.261 6.537 24.500 1.00 97.62 80 ILE A CA 1
ATOM 653 C C . ILE A 1 80 ? -6.296 6.481 23.315 1.00 97.62 80 ILE A C 1
ATOM 655 O O . ILE A 1 80 ? -6.663 6.914 22.223 1.00 97.62 80 ILE A O 1
ATOM 659 N N . GLN A 1 81 ? -5.106 5.906 23.504 1.00 98.44 81 GLN A N 1
ATOM 660 C CA . GLN A 1 81 ? -4.116 5.806 22.434 1.00 98.44 81 GLN A CA 1
ATOM 661 C C . GLN A 1 81 ? -4.636 4.955 21.269 1.00 98.44 81 GLN A C 1
ATOM 663 O O . GLN A 1 81 ? -4.582 5.388 20.124 1.00 98.44 81 GLN A O 1
ATOM 668 N N . ALA A 1 82 ? -5.246 3.802 21.554 1.00 98.19 82 ALA A N 1
ATOM 669 C CA . ALA A 1 82 ? -5.800 2.927 20.526 1.00 98.19 82 ALA A CA 1
ATOM 670 C C . ALA A 1 82 ? -6.915 3.596 19.704 1.00 98.19 82 ALA A C 1
ATOM 672 O O . ALA A 1 82 ? -7.049 3.317 18.515 1.00 98.19 82 ALA A O 1
ATOM 673 N N . LYS A 1 83 ? -7.721 4.487 20.304 1.00 97.62 83 LYS A N 1
ATOM 674 C CA . LYS A 1 83 ? -8.734 5.266 19.570 1.00 97.62 83 LYS A CA 1
ATOM 675 C C . LYS A 1 83 ? -8.098 6.294 18.639 1.00 97.62 83 LYS A C 1
ATOM 677 O O . LYS A 1 83 ? -8.553 6.422 17.507 1.00 97.62 83 LYS A O 1
ATOM 682 N N . ILE A 1 84 ? -7.059 6.987 19.106 1.00 98.12 84 ILE A N 1
ATOM 683 C CA . ILE A 1 84 ? -6.303 7.950 18.293 1.00 98.12 84 ILE A CA 1
ATOM 684 C C . ILE A 1 84 ? -5.676 7.235 17.094 1.00 98.12 84 ILE A C 1
ATOM 686 O O . ILE A 1 84 ? -5.870 7.666 15.961 1.00 98.12 84 ILE A O 1
ATOM 690 N N . ASP A 1 85 ? -4.995 6.114 17.335 1.00 98.00 85 ASP A N 1
ATOM 691 C CA . ASP A 1 85 ? -4.341 5.335 16.282 1.00 98.00 85 ASP A CA 1
ATOM 692 C C . ASP A 1 85 ? -5.372 4.783 15.284 1.00 98.00 85 ASP A C 1
ATOM 694 O O . ASP A 1 85 ? -5.178 4.871 14.075 1.00 98.00 85 ASP A O 1
ATOM 698 N N . GLN A 1 86 ? -6.519 4.290 15.769 1.00 97.12 86 GLN A N 1
ATOM 699 C CA . GLN A 1 86 ? -7.620 3.829 14.918 1.00 97.12 86 GLN A CA 1
ATOM 700 C C . GLN A 1 86 ? -8.152 4.939 13.999 1.00 97.12 86 GLN A C 1
ATOM 702 O O . GLN A 1 86 ? -8.415 4.691 12.823 1.00 97.12 86 GLN A O 1
ATOM 707 N N . GLU A 1 87 ? -8.364 6.146 14.528 1.00 97.50 87 GLU A N 1
ATOM 708 C CA . GLU A 1 87 ? -8.847 7.285 13.739 1.00 97.50 87 GLU A CA 1
ATOM 709 C C . GLU A 1 87 ? -7.797 7.764 12.732 1.00 97.50 87 GLU A C 1
ATOM 711 O O . GLU A 1 87 ? -8.140 8.044 11.581 1.00 97.50 87 GLU A O 1
ATOM 716 N N . ALA A 1 88 ? -6.524 7.803 13.136 1.00 98.19 88 ALA A N 1
ATOM 717 C CA . ALA A 1 88 ? -5.414 8.143 12.255 1.00 98.19 88 ALA A CA 1
ATOM 718 C C . ALA A 1 88 ? -5.310 7.161 11.078 1.00 98.19 88 ALA A C 1
ATOM 720 O O . ALA A 1 88 ? -5.175 7.590 9.932 1.00 98.19 88 ALA A O 1
ATOM 721 N N . GLU A 1 89 ? -5.463 5.861 11.333 1.00 97.94 89 GLU A N 1
ATOM 722 C CA . GLU A 1 89 ? -5.354 4.840 10.290 1.00 97.94 89 GLU A CA 1
ATOM 723 C C . GLU A 1 89 ? -6.568 4.820 9.350 1.00 97.94 89 GLU A C 1
ATOM 725 O O . GLU A 1 89 ? -6.420 4.649 8.138 1.00 97.94 89 GLU A O 1
ATOM 730 N N . GLU A 1 90 ? -7.775 5.086 9.867 1.00 97.88 90 GLU A N 1
ATOM 731 C CA . GLU A 1 90 ? -8.970 5.316 9.039 1.00 97.88 90 GLU A CA 1
ATOM 732 C C . GLU A 1 90 ? -8.800 6.539 8.115 1.00 97.88 90 GLU A C 1
ATOM 734 O O . GLU A 1 90 ? -9.175 6.487 6.934 1.00 97.88 90 GLU A O 1
ATOM 739 N N . ALA A 1 91 ? -8.216 7.628 8.625 1.00 98.06 91 ALA A N 1
ATOM 740 C CA . ALA A 1 91 ? -7.934 8.828 7.842 1.00 98.06 91 ALA A CA 1
ATOM 741 C C . ALA A 1 91 ? -6.856 8.573 6.776 1.00 98.06 91 ALA A C 1
ATOM 743 O O . ALA A 1 91 ? -7.075 8.885 5.604 1.00 98.06 91 ALA A O 1
ATOM 744 N N . SER A 1 92 ? -5.748 7.933 7.159 1.00 98.31 92 SER A N 1
ATOM 745 C CA . SER A 1 92 ? -4.644 7.556 6.269 1.00 98.31 92 SER A CA 1
ATOM 746 C C . SER A 1 92 ? -5.114 6.662 5.119 1.00 98.31 92 SER A C 1
ATOM 748 O O . SER A 1 92 ?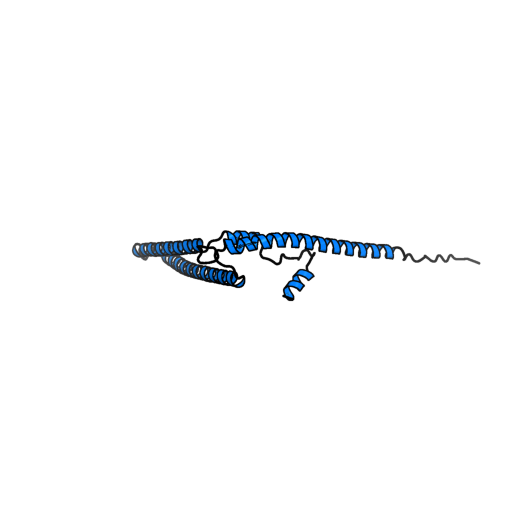 -4.804 6.921 3.953 1.00 98.31 92 SER A O 1
ATOM 750 N N . LEU A 1 93 ? -5.950 5.654 5.404 1.00 98.12 93 LEU A N 1
ATOM 751 C CA . LEU A 1 93 ? -6.526 4.792 4.369 1.00 98.12 93 LEU A CA 1
ATOM 752 C C . LEU A 1 93 ? -7.418 5.580 3.400 1.00 98.12 93 LEU A C 1
ATOM 754 O O . LEU A 1 93 ? -7.381 5.347 2.190 1.00 98.12 93 LEU A O 1
ATOM 758 N N . THR A 1 94 ? -8.213 6.518 3.920 1.00 97.88 94 THR A N 1
ATOM 759 C CA . THR A 1 94 ? -9.105 7.361 3.109 1.00 97.88 94 THR A CA 1
ATOM 760 C C . THR A 1 94 ? -8.311 8.282 2.185 1.00 97.88 94 THR A C 1
ATOM 762 O O . THR A 1 94 ? -8.616 8.377 0.995 1.00 97.88 94 THR A O 1
ATOM 765 N N . GLU A 1 95 ? -7.273 8.932 2.709 1.00 98.31 95 GLU A N 1
ATOM 766 C CA . GLU A 1 95 ? -6.383 9.790 1.927 1.00 98.31 95 GLU A CA 1
ATOM 767 C C . GLU A 1 95 ? -5.610 8.986 0.878 1.00 98.31 95 GLU A C 1
ATOM 769 O O . GLU A 1 95 ? -5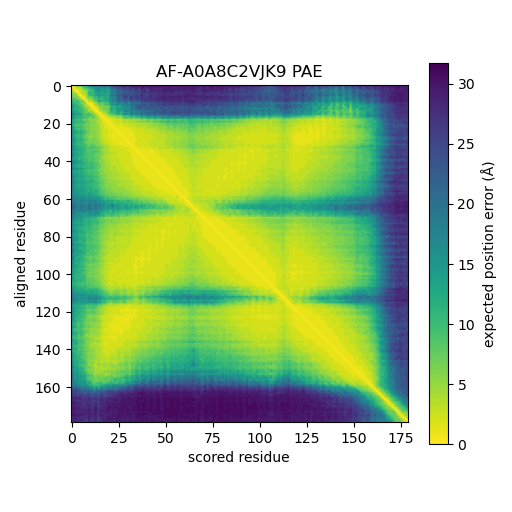.590 9.362 -0.293 1.00 98.31 95 GLU A O 1
ATOM 774 N N . THR A 1 96 ? -5.067 7.827 1.256 1.00 98.06 96 THR A N 1
ATOM 775 C CA . THR A 1 96 ? -4.363 6.922 0.337 1.00 98.06 96 THR A CA 1
ATOM 776 C C . THR A 1 96 ? -5.268 6.477 -0.808 1.00 98.06 96 THR A C 1
ATOM 778 O O . THR A 1 96 ? -4.862 6.514 -1.971 1.00 98.06 96 THR A O 1
ATOM 781 N N . HIS A 1 97 ? -6.514 6.100 -0.506 1.00 97.88 97 HIS A N 1
ATOM 782 C CA . HIS A 1 97 ? -7.472 5.694 -1.530 1.00 97.88 97 HIS A CA 1
ATOM 783 C C . HIS A 1 97 ? -7.797 6.850 -2.485 1.00 97.88 97 HIS A C 1
ATOM 785 O O . HIS A 1 97 ? -7.786 6.672 -3.702 1.00 97.88 97 HIS A O 1
ATOM 791 N N . LYS A 1 98 ? -8.000 8.058 -1.951 1.00 97.62 98 LYS A N 1
ATOM 792 C CA . LYS A 1 98 ? -8.218 9.260 -2.759 1.00 97.62 98 LYS A CA 1
ATOM 793 C C . LYS A 1 98 ? -7.028 9.546 -3.685 1.00 97.62 98 LYS A C 1
ATOM 795 O O . LYS A 1 98 ? -7.230 9.702 -4.887 1.00 97.62 98 LYS A O 1
ATOM 800 N N . CYS A 1 99 ? -5.807 9.565 -3.152 1.00 97.94 99 CYS A N 1
ATOM 801 C CA . CYS A 1 99 ? -4.581 9.783 -3.925 1.00 97.94 99 CYS A CA 1
ATOM 802 C C . CYS A 1 99 ? -4.411 8.737 -5.035 1.00 97.94 99 CYS A C 1
ATOM 804 O O . CYS A 1 99 ? -4.012 9.062 -6.156 1.00 97.94 99 CYS A O 1
ATOM 806 N N . PHE A 1 100 ? -4.749 7.477 -4.751 1.00 97.81 100 PHE A N 1
ATOM 807 C CA . PHE A 1 100 ? -4.751 6.421 -5.755 1.00 97.81 100 PHE A CA 1
ATOM 808 C C . PHE A 1 100 ? -5.745 6.718 -6.888 1.00 97.81 100 PHE A C 1
ATOM 810 O O . PHE A 1 100 ? -5.355 6.695 -8.056 1.00 97.81 100 PHE A O 1
ATOM 817 N N . LEU A 1 101 ? -6.995 7.074 -6.575 1.00 96.56 101 LEU A N 1
ATOM 818 C CA . LEU A 1 101 ? -7.996 7.403 -7.595 1.00 96.56 101 LEU A CA 1
ATOM 819 C C . LEU A 1 101 ? -7.581 8.614 -8.441 1.00 96.56 101 LEU A C 1
ATOM 821 O O . LEU A 1 101 ? -7.671 8.553 -9.668 1.00 96.56 101 LEU A O 1
ATOM 825 N N . GLU A 1 102 ? -7.052 9.670 -7.820 1.00 97.50 102 GLU A N 1
ATOM 826 C CA . GLU A 1 102 ? -6.496 10.835 -8.523 1.00 97.50 102 GLU A CA 1
ATOM 827 C C . GLU A 1 102 ? -5.353 10.436 -9.469 1.00 97.50 102 GLU A C 1
ATOM 829 O O . GLU A 1 102 ? -5.312 10.878 -10.619 1.00 97.50 102 GLU A O 1
ATOM 834 N N . THR A 1 103 ? -4.473 9.534 -9.028 1.00 96.69 103 THR A N 1
ATOM 835 C CA . THR A 1 103 ? -3.390 8.987 -9.857 1.00 96.69 103 THR A CA 1
ATOM 836 C C . THR A 1 103 ? -3.947 8.211 -11.052 1.00 96.69 103 THR A C 1
ATOM 838 O O . THR A 1 103 ? -3.518 8.423 -12.187 1.00 96.69 103 THR A O 1
ATOM 841 N N . THR A 1 104 ? -4.941 7.342 -10.841 1.00 96.50 104 THR A N 1
ATOM 842 C CA . THR A 1 104 ? -5.557 6.587 -11.947 1.00 96.50 104 THR A CA 1
ATOM 843 C C . THR A 1 104 ? -6.257 7.507 -12.952 1.00 96.50 104 THR A C 1
ATOM 845 O O . THR A 1 104 ? -6.175 7.274 -14.161 1.00 96.50 104 THR A O 1
ATOM 848 N N . ALA A 1 105 ? -6.868 8.595 -12.471 1.00 95.69 105 ALA A N 1
ATOM 849 C CA . ALA A 1 105 ? -7.506 9.610 -13.300 1.00 95.69 105 ALA A CA 1
ATOM 850 C C . ALA A 1 105 ? -6.487 10.425 -14.108 1.00 95.69 105 ALA A C 1
ATOM 852 O O . ALA A 1 105 ? -6.722 10.682 -15.289 1.00 95.69 105 ALA A O 1
ATOM 853 N N . TYR A 1 106 ? -5.339 10.775 -13.516 1.00 96.94 106 TYR A N 1
ATOM 854 C CA . TYR A 1 106 ? -4.238 11.450 -14.212 1.00 96.94 106 TYR A CA 1
ATOM 855 C C . TYR A 1 106 ? -3.738 10.641 -15.420 1.00 96.94 106 TYR A C 1
ATOM 857 O O . TYR A 1 106 ? -3.460 11.204 -16.477 1.00 96.94 106 TYR A O 1
ATOM 865 N N . PHE A 1 107 ? -3.693 9.311 -15.296 1.00 95.94 107 PHE A N 1
ATOM 866 C CA . PHE A 1 107 ? -3.345 8.401 -16.393 1.00 95.94 107 PHE A CA 1
ATOM 867 C C . PHE A 1 107 ? -4.539 7.993 -17.273 1.00 95.94 107 PHE A C 1
ATOM 869 O O . PHE A 1 107 ? -4.406 7.102 -18.111 1.00 95.94 107 PHE A O 1
ATOM 876 N N . PHE A 1 108 ? -5.700 8.638 -17.113 1.00 94.31 108 PHE A N 1
ATOM 877 C CA . PHE A 1 108 ? -6.925 8.376 -17.878 1.00 94.31 108 PHE A CA 1
ATOM 878 C C . PHE A 1 108 ? -7.385 6.908 -17.852 1.00 94.31 108 PHE A C 1
ATOM 880 O O . PHE A 1 108 ? -8.045 6.435 -18.785 1.00 94.31 108 PHE A O 1
ATOM 887 N N . MET A 1 109 ? -7.061 6.174 -16.785 1.00 94.38 109 MET A N 1
ATOM 888 C CA . MET A 1 109 ? -7.498 4.792 -16.634 1.00 94.38 109 MET A CA 1
ATOM 889 C C . MET A 1 109 ? -8.978 4.738 -16.273 1.00 94.38 109 MET A C 1
ATOM 891 O O . MET A 1 109 ? -9.484 5.532 -15.483 1.00 94.38 109 MET A O 1
ATOM 895 N N . LYS A 1 110 ? -9.684 3.779 -16.873 1.00 90.69 110 LYS A N 1
ATOM 896 C CA . LYS A 1 110 ? -11.110 3.558 -16.636 1.00 90.69 110 LYS A CA 1
ATOM 897 C C . LYS A 1 110 ? -11.320 2.253 -15.872 1.00 90.69 110 LYS A C 1
ATOM 899 O O . LYS A 1 110 ? -10.586 1.295 -16.128 1.00 90.69 110 LYS A O 1
ATOM 904 N N . PRO A 1 111 ? -12.315 2.195 -14.971 1.00 90.94 111 PRO A N 1
ATOM 905 C CA . PRO A 1 111 ? -12.689 0.950 -14.313 1.00 90.94 111 PRO A CA 1
ATOM 906 C C . PRO A 1 111 ? -13.121 -0.100 -15.341 1.00 90.94 111 PRO A C 1
ATOM 908 O O . PRO A 1 111 ? -13.611 0.237 -16.427 1.00 90.94 111 PRO A O 1
ATOM 911 N N . LYS A 1 112 ? -12.949 -1.382 -15.003 1.00 88.75 112 LYS A N 1
ATOM 912 C CA . LYS A 1 112 ? -13.458 -2.473 -15.844 1.00 88.75 112 LYS A CA 1
ATOM 913 C C . LYS A 1 112 ? -14.989 -2.505 -15.816 1.00 88.75 112 LYS A C 1
ATOM 915 O O . LYS A 1 112 ? -15.630 -1.982 -14.908 1.00 88.75 112 LYS A O 1
ATOM 920 N N . ILE A 1 113 ? -15.596 -3.147 -16.816 1.00 86.25 113 ILE A N 1
ATOM 921 C CA . ILE A 1 113 ? -17.054 -3.330 -16.867 1.00 86.25 113 ILE A CA 1
ATOM 922 C C . ILE A 1 113 ? -17.507 -4.080 -15.608 1.00 86.25 113 ILE A C 1
ATOM 924 O O . ILE A 1 113 ? -17.050 -5.190 -15.350 1.00 86.25 113 ILE A O 1
ATOM 928 N N . GLY A 1 114 ? -18.412 -3.467 -14.843 1.00 85.38 114 GLY A N 1
ATOM 929 C CA . GLY A 1 114 ? -18.912 -4.006 -13.575 1.00 85.38 114 GLY A CA 1
ATOM 930 C C . GLY A 1 114 ? -18.174 -3.503 -12.329 1.00 85.38 114 GLY A C 1
ATOM 931 O O . GLY A 1 114 ? -18.674 -3.705 -11.225 1.00 85.38 114 GLY A O 1
ATOM 932 N N . GLU A 1 115 ? -17.047 -2.804 -12.482 1.00 87.62 115 GLU A N 1
ATOM 933 C CA . GLU A 1 115 ? -16.349 -2.123 -11.388 1.00 87.62 115 GLU A CA 1
ATOM 934 C C . GLU A 1 115 ? -16.807 -0.659 -11.289 1.00 87.62 115 GLU A C 1
ATOM 936 O O . GLU A 1 115 ? -17.064 0.001 -12.297 1.00 87.62 115 GLU A O 1
ATOM 941 N N . LYS A 1 116 ? -16.924 -0.141 -10.061 1.00 88.56 116 LYS A N 1
ATOM 942 C CA . LYS A 1 116 ? -17.242 1.279 -9.826 1.00 88.56 116 LYS A CA 1
ATOM 943 C C . LYS A 1 116 ? -16.015 2.176 -9.985 1.00 88.56 116 LYS A C 1
ATOM 945 O O . LYS A 1 116 ? -16.137 3.299 -10.462 1.00 88.56 116 LYS A O 1
ATOM 950 N N . GLU A 1 117 ? -14.857 1.668 -9.582 1.00 93.44 117 GLU A N 1
ATOM 951 C CA . GLU A 1 117 ? -13.586 2.382 -9.490 1.00 93.44 117 GLU A CA 1
ATOM 952 C C . GLU A 1 117 ? -12.466 1.471 -10.002 1.00 93.44 117 GLU A C 1
ATOM 954 O O . GLU A 1 117 ? -12.619 0.248 -10.031 1.00 93.44 117 GLU A O 1
ATOM 959 N N . VAL A 1 118 ? -11.363 2.059 -10.471 1.00 95.25 118 VAL A N 1
ATOM 960 C CA . VAL A 1 118 ? -10.195 1.287 -10.917 1.00 95.25 118 VAL A CA 1
ATOM 961 C C . VAL A 1 118 ? -9.631 0.555 -9.705 1.00 95.25 118 VAL A C 1
ATOM 963 O O . VAL A 1 118 ? -9.409 1.178 -8.678 1.00 95.25 118 VAL A O 1
ATOM 966 N N . SER A 1 119 ? -9.378 -0.748 -9.797 1.00 95.19 119 SER A N 1
ATOM 967 C CA . SER A 1 119 ? -8.745 -1.477 -8.691 1.00 95.19 119 SER A CA 1
ATOM 968 C C . SER A 1 119 ? -7.214 -1.320 -8.692 1.00 95.19 119 SER A C 1
ATOM 970 O O . SER A 1 119 ? -6.615 -1.179 -9.768 1.00 95.19 119 SER A O 1
ATOM 972 N N . PRO A 1 120 ? -6.542 -1.417 -7.522 1.00 96.69 120 PRO A N 1
ATOM 973 C CA . PRO A 1 120 ? -5.079 -1.451 -7.442 1.00 96.69 120 PRO A CA 1
ATOM 974 C C . PRO A 1 120 ? -4.464 -2.496 -8.369 1.00 96.69 120 PRO A C 1
ATOM 976 O O . PRO A 1 120 ? -3.473 -2.220 -9.037 1.00 96.69 120 PRO A O 1
ATOM 979 N N . ASN A 1 121 ? -5.097 -3.667 -8.488 1.00 95.94 121 ASN A N 1
ATOM 980 C CA . ASN A 1 121 ? -4.655 -4.710 -9.402 1.00 95.94 121 ASN A CA 1
ATOM 981 C C . ASN A 1 121 ? -4.579 -4.227 -10.854 1.00 95.94 121 ASN A C 1
ATOM 983 O O . ASN A 1 121 ? -3.557 -4.421 -11.508 1.00 95.94 121 ASN A O 1
ATOM 987 N N . VAL A 1 122 ? -5.635 -3.579 -11.349 1.00 94.75 122 VAL A N 1
ATOM 988 C CA . VAL A 1 122 ? -5.698 -3.106 -12.738 1.00 94.75 122 VAL A CA 1
ATOM 989 C C . VAL A 1 122 ? -4.615 -2.073 -13.020 1.00 94.75 122 VAL A C 1
ATOM 991 O O . VAL A 1 122 ? -3.952 -2.158 -14.050 1.00 94.75 122 VAL A O 1
ATOM 994 N N . PHE A 1 123 ? -4.416 -1.122 -12.109 1.00 96.56 123 PHE A N 1
ATOM 995 C CA . PHE A 1 123 ? -3.409 -0.077 -12.274 1.00 96.56 123 PHE A CA 1
ATOM 996 C C . PHE A 1 123 ? -1.986 -0.634 -12.128 1.00 96.56 123 PHE A C 1
ATOM 998 O O . PHE A 1 123 ? -1.162 -0.521 -13.037 1.00 96.56 123 PHE A O 1
ATOM 1005 N N . PHE A 1 124 ? -1.689 -1.271 -10.995 1.00 97.81 124 PHE A N 1
ATOM 1006 C CA . PHE A 1 124 ? -0.324 -1.653 -10.649 1.00 97.81 124 PHE A CA 1
ATOM 1007 C C . PHE A 1 124 ? 0.192 -2.876 -11.405 1.00 97.81 124 PHE A C 1
AT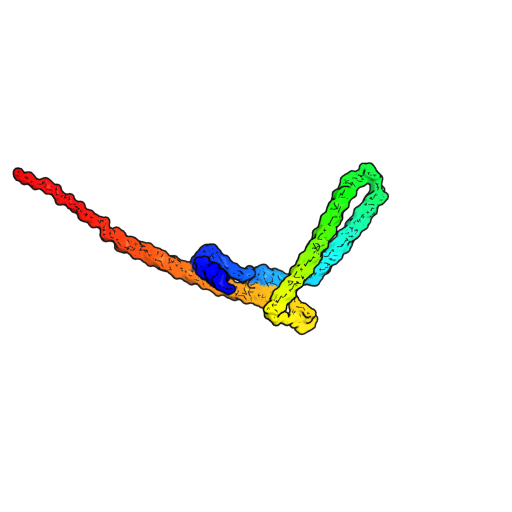OM 1009 O O . PHE A 1 124 ? 1.402 -2.977 -11.560 1.00 97.81 124 PHE A O 1
ATOM 1016 N N . SER A 1 125 ? -0.660 -3.767 -11.933 1.00 96.94 125 SER A N 1
ATOM 1017 C CA . SER A 1 125 ? -0.170 -4.878 -12.774 1.00 96.94 125 SER A CA 1
ATOM 1018 C C . SER A 1 125 ? 0.454 -4.361 -14.073 1.00 96.94 125 SER A C 1
ATOM 1020 O O . SER A 1 125 ? 1.532 -4.803 -14.455 1.00 96.94 125 SER A O 1
ATOM 1022 N N . ILE A 1 126 ? -0.165 -3.355 -14.700 1.00 96.31 126 ILE A N 1
ATOM 1023 C CA . ILE A 1 126 ? 0.373 -2.718 -15.913 1.00 96.31 126 ILE A CA 1
ATOM 1024 C C . ILE A 1 126 ? 1.692 -2.006 -15.598 1.00 96.31 126 ILE A C 1
ATOM 1026 O O . ILE A 1 126 ? 2.675 -2.155 -16.322 1.00 96.31 126 ILE A O 1
ATOM 1030 N N . TRP A 1 127 ? 1.739 -1.255 -14.494 1.00 97.19 127 TRP A N 1
ATOM 1031 C CA . TRP A 1 127 ? 2.969 -0.587 -14.064 1.00 97.19 127 TRP A CA 1
ATOM 1032 C C . TRP A 1 127 ? 4.072 -1.566 -13.673 1.00 97.19 127 TRP A C 1
ATOM 1034 O O . TRP A 1 127 ? 5.240 -1.291 -13.936 1.00 97.19 127 TRP A O 1
ATOM 1044 N N . HIS A 1 128 ? 3.723 -2.697 -13.063 1.00 97.88 128 HIS A N 1
ATOM 1045 C CA . HIS A 1 128 ? 4.660 -3.761 -12.732 1.00 9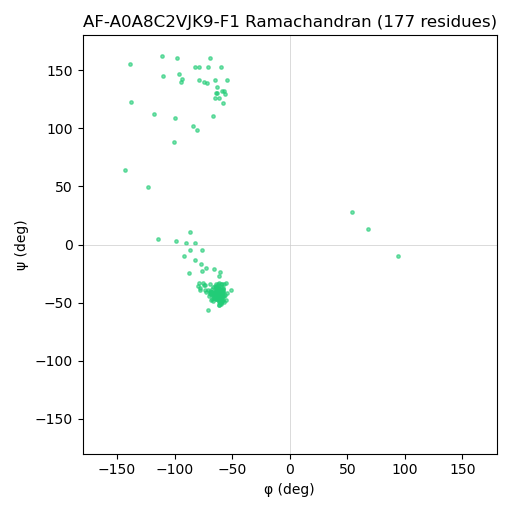7.88 128 HIS A CA 1
ATOM 1046 C C . HIS A 1 128 ? 5.316 -4.331 -13.994 1.00 97.88 128 HIS A C 1
ATOM 1048 O O . HIS A 1 128 ? 6.543 -4.421 -14.041 1.00 97.88 128 HIS A O 1
ATOM 1054 N N . GLU A 1 129 ? 4.525 -4.666 -15.017 1.00 97.25 129 GLU A N 1
ATOM 1055 C CA . GLU A 1 129 ? 5.033 -5.150 -16.307 1.00 97.25 129 GLU A CA 1
ATOM 1056 C C . GLU A 1 129 ? 5.940 -4.101 -16.964 1.00 97.25 129 GLU A C 1
ATOM 1058 O O . GLU A 1 129 ? 7.101 -4.380 -17.263 1.00 97.25 129 GLU A O 1
ATOM 1063 N N . PHE A 1 130 ? 5.460 -2.857 -17.070 1.00 97.12 130 PHE A N 1
ATOM 1064 C CA . PHE A 1 130 ? 6.232 -1.752 -17.641 1.00 97.12 130 PHE A CA 1
ATOM 1065 C C . PHE A 1 130 ? 7.559 -1.510 -16.905 1.00 97.12 130 PHE A C 1
ATOM 1067 O O . PHE A 1 130 ? 8.610 -1.388 -17.535 1.00 97.12 130 PHE A O 1
ATOM 1074 N N . SER A 1 131 ? 7.528 -1.445 -15.571 1.00 96.50 131 SER A N 1
ATOM 1075 C CA . SER A 1 131 ? 8.722 -1.212 -14.754 1.00 96.50 131 SER A CA 1
ATOM 1076 C C . SER A 1 131 ? 9.701 -2.384 -14.846 1.00 96.50 131 SER A C 1
ATOM 1078 O O . SER A 1 131 ? 10.910 -2.162 -14.902 1.00 96.50 131 SER A O 1
ATOM 1080 N N . SER A 1 132 ? 9.204 -3.625 -14.920 1.00 97.12 132 SER A N 1
ATOM 1081 C CA . SER A 1 132 ? 10.039 -4.822 -15.093 1.00 97.12 132 SER A CA 1
ATOM 1082 C C . SER A 1 132 ? 10.823 -4.768 -16.401 1.00 97.12 132 SER A C 1
ATOM 1084 O O . SER A 1 132 ? 12.054 -4.852 -16.381 1.00 97.12 132 SER A O 1
ATOM 1086 N N . ASP A 1 133 ? 10.128 -4.533 -17.515 1.00 96.94 133 ASP A N 1
ATOM 1087 C CA . ASP A 1 133 ? 10.756 -4.422 -18.832 1.00 96.94 133 ASP A CA 1
ATOM 1088 C C . ASP A 1 133 ? 11.751 -3.258 -18.866 1.00 96.94 133 ASP A C 1
ATOM 1090 O O . ASP A 1 133 ? 12.905 -3.412 -19.282 1.00 96.94 133 ASP A O 1
ATOM 1094 N N . PHE A 1 134 ? 11.340 -2.089 -18.362 1.00 95.12 134 PHE A N 1
ATOM 1095 C CA . PHE A 1 134 ? 12.197 -0.910 -18.302 1.00 95.12 134 PHE A CA 1
ATOM 1096 C C . PHE A 1 134 ? 13.464 -1.173 -17.476 1.00 95.12 134 PHE A C 1
ATOM 1098 O O . PHE A 1 134 ? 14.556 -0.769 -17.878 1.00 95.12 134 PHE A O 1
ATOM 1105 N N . LYS A 1 135 ? 13.357 -1.900 -16.358 1.00 93.06 135 LYS A N 1
ATOM 1106 C CA . LYS A 1 135 ? 14.502 -2.267 -15.517 1.00 93.06 135 LYS A CA 1
ATOM 1107 C C . LYS A 1 135 ? 15.495 -3.164 -16.234 1.00 93.06 135 LYS A C 1
ATOM 1109 O O . LYS A 1 135 ? 16.704 -2.979 -16.072 1.00 93.06 135 LYS A O 1
ATOM 1114 N N . ASP A 1 136 ? 15.016 -4.104 -17.035 1.00 94.25 136 ASP A N 1
ATOM 1115 C CA . ASP A 1 136 ? 15.882 -4.983 -17.814 1.00 94.25 136 ASP A CA 1
ATOM 1116 C C . ASP A 1 136 ? 16.658 -4.217 -18.886 1.00 94.25 136 ASP A C 1
ATOM 1118 O O . ASP A 1 136 ? 17.866 -4.431 -19.042 1.00 94.25 136 ASP A O 1
ATOM 1122 N N . PHE A 1 137 ? 16.008 -3.285 -19.587 1.00 91.69 137 PHE A N 1
ATOM 1123 C CA . PHE A 1 137 ? 16.693 -2.402 -20.534 1.00 91.69 137 PHE A CA 1
ATOM 1124 C C . PHE A 1 137 ? 17.669 -1.458 -19.833 1.00 91.69 137 PHE A C 1
ATOM 1126 O O . PHE A 1 137 ? 18.827 -1.371 -20.235 1.00 91.69 137 PHE A O 1
ATOM 1133 N N . TRP A 1 138 ? 17.253 -0.828 -18.737 1.00 89.44 138 TRP A N 1
ATOM 1134 C CA . TRP A 1 138 ? 18.091 0.078 -17.953 1.00 89.44 138 TRP A CA 1
ATOM 1135 C C . TRP A 1 138 ? 19.364 -0.610 -17.430 1.00 89.44 138 TRP A C 1
ATOM 1137 O O . TRP A 1 138 ? 20.455 -0.044 -17.509 1.00 89.44 138 TRP A O 1
ATOM 1147 N N . LYS A 1 139 ? 19.275 -1.864 -16.963 1.00 89.31 139 LYS A N 1
ATOM 1148 C CA . LYS A 1 139 ? 20.454 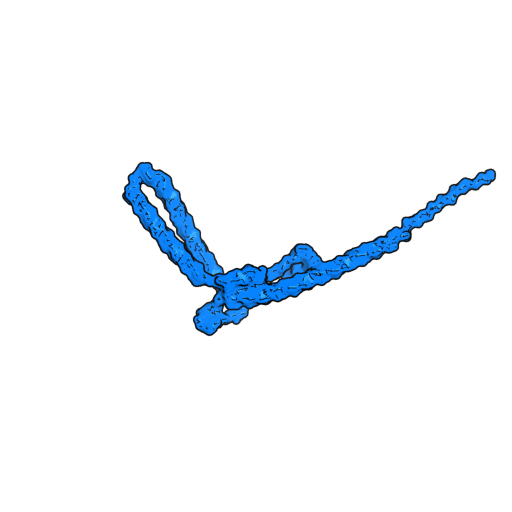-2.653 -16.553 1.00 89.31 139 LYS A CA 1
ATOM 1149 C C . LYS A 1 139 ? 21.393 -2.946 -17.723 1.00 89.31 139 LYS A C 1
ATOM 1151 O O . LYS A 1 139 ? 22.612 -2.867 -17.561 1.00 89.31 139 LYS A O 1
ATOM 1156 N N . LYS A 1 140 ? 20.841 -3.321 -18.883 1.00 90.50 140 LYS A N 1
ATOM 1157 C CA . LYS A 1 140 ? 21.633 -3.590 -20.095 1.00 90.50 140 LYS A CA 1
ATOM 1158 C C . LYS A 1 140 ? 22.376 -2.333 -20.539 1.00 90.50 140 LYS A C 1
ATOM 1160 O O . LYS A 1 140 ? 23.580 -2.407 -20.764 1.00 90.50 140 LYS A O 1
ATOM 1165 N N . GLU A 1 141 ? 21.686 -1.199 -20.574 1.00 88.25 141 GLU A N 1
ATOM 1166 C CA . GLU A 1 141 ? 22.259 0.079 -20.993 1.00 88.25 141 GLU A CA 1
ATOM 1167 C C . GLU A 1 141 ? 23.362 0.546 -20.038 1.00 88.25 141 GLU A C 1
ATOM 1169 O O . GLU A 1 141 ? 24.477 0.835 -20.465 1.00 88.25 141 GLU A O 1
ATOM 1174 N N . ASN A 1 142 ? 23.123 0.492 -18.723 1.00 85.25 142 ASN A N 1
ATOM 1175 C CA . ASN A 1 142 ? 24.150 0.833 -17.736 1.00 85.25 142 ASN A CA 1
ATOM 1176 C C . ASN A 1 142 ? 25.395 -0.049 -17.837 1.00 85.25 142 ASN A C 1
ATOM 1178 O O . ASN A 1 142 ? 26.515 0.433 -17.663 1.00 85.25 142 ASN A O 1
ATOM 1182 N N . LYS A 1 143 ? 25.218 -1.339 -18.140 1.00 87.81 143 LYS A N 1
ATOM 1183 C CA . LYS A 1 143 ? 26.344 -2.246 -18.370 1.00 87.81 143 LYS A CA 1
ATOM 1184 C C . LYS A 1 143 ? 27.143 -1.846 -19.611 1.00 87.81 143 LYS A C 1
ATOM 1186 O O . LYS A 1 143 ? 28.370 -1.911 -19.562 1.00 87.81 143 LYS A O 1
ATOM 1191 N N . LEU A 1 144 ? 26.482 -1.449 -20.700 1.00 87.88 144 LEU A N 1
ATOM 1192 C CA . LEU A 1 144 ? 27.158 -0.986 -21.916 1.00 87.88 144 LEU A CA 1
ATOM 1193 C C . LEU A 1 144 ? 27.956 0.295 -21.655 1.00 87.88 144 LEU A C 1
ATOM 1195 O O . LEU A 1 144 ? 29.142 0.339 -21.977 1.00 87.88 144 LEU A O 1
ATOM 1199 N N . ILE A 1 145 ? 27.349 1.275 -20.983 1.00 86.19 145 ILE A N 1
ATOM 1200 C CA . ILE A 1 145 ? 28.009 2.537 -20.622 1.00 86.19 145 ILE A CA 1
ATOM 1201 C C . ILE A 1 145 ? 29.230 2.270 -19.733 1.00 86.19 145 ILE A C 1
ATOM 1203 O O . ILE A 1 145 ? 30.318 2.782 -19.991 1.00 86.19 145 ILE A O 1
ATOM 1207 N N . LEU A 1 146 ? 29.098 1.411 -18.715 1.00 85.12 146 LEU A N 1
ATOM 1208 C CA . LEU A 1 146 ? 30.230 1.027 -17.868 1.00 85.12 146 LEU A CA 1
ATOM 1209 C C . LEU A 1 146 ? 31.358 0.371 -18.684 1.00 85.12 146 LEU A C 1
ATOM 1211 O O . LEU A 1 146 ? 32.529 0.697 -18.491 1.00 85.12 146 LEU A O 1
ATOM 1215 N N . GLN A 1 147 ? 31.028 -0.529 -19.616 1.00 87.06 147 GLN A N 1
ATOM 1216 C CA . GLN A 1 147 ? 32.021 -1.174 -20.482 1.00 87.06 147 GLN A CA 1
ATOM 1217 C C . GLN A 1 147 ? 32.756 -0.176 -21.383 1.00 87.06 147 GLN A C 1
ATOM 1219 O O . GLN A 1 147 ? 33.965 -0.312 -21.575 1.00 87.06 147 GLN A O 1
ATOM 1224 N N . GLU A 1 148 ? 32.053 0.808 -21.940 1.00 87.50 148 GLU A N 1
ATOM 1225 C CA . GLU A 1 148 ? 32.657 1.863 -22.756 1.00 87.50 148 GLU A CA 1
ATOM 1226 C C . GLU A 1 148 ? 33.642 2.701 -21.934 1.00 87.50 148 GLU A C 1
ATOM 1228 O O . GLU A 1 148 ? 34.806 2.835 -22.315 1.00 87.50 148 GLU A O 1
ATOM 1233 N N . ARG A 1 149 ? 33.245 3.126 -20.730 1.00 84.75 149 ARG A N 1
ATOM 1234 C CA . ARG A 1 149 ? 34.115 3.894 -19.822 1.00 84.75 149 ARG A CA 1
ATOM 1235 C C . ARG A 1 149 ? 35.362 3.125 -19.392 1.00 84.75 149 ARG A C 1
ATOM 1237 O O . ARG A 1 149 ? 36.442 3.708 -19.288 1.00 84.75 149 ARG A O 1
ATOM 1244 N N . VAL A 1 150 ? 35.243 1.816 -19.155 1.00 87.25 150 VAL A N 1
ATOM 1245 C CA . VAL A 1 150 ? 36.402 0.961 -18.849 1.00 87.25 150 VAL A CA 1
ATOM 1246 C C . VAL A 1 150 ? 37.364 0.912 -20.040 1.00 87.25 150 VAL A C 1
ATOM 1248 O O . VAL A 1 150 ? 38.564 1.114 -19.853 1.00 87.25 150 VAL A O 1
ATOM 1251 N N . LYS A 1 151 ? 36.858 0.726 -21.268 1.00 89.44 151 LYS A N 1
ATOM 1252 C CA . LYS A 1 151 ? 37.693 0.725 -22.484 1.00 89.44 151 LYS A CA 1
ATOM 1253 C C . LYS A 1 151 ? 38.417 2.057 -22.690 1.00 89.44 151 LYS A C 1
ATOM 1255 O O . LYS A 1 151 ? 39.606 2.057 -23.015 1.00 89.44 151 LYS A O 1
ATOM 1260 N N . GLU A 1 152 ? 37.733 3.179 -22.476 1.00 87.12 152 GLU A N 1
ATOM 1261 C CA . GLU A 1 152 ? 38.339 4.514 -22.542 1.00 87.12 152 GLU A CA 1
ATOM 1262 C C . GLU A 1 152 ? 39.460 4.678 -21.507 1.00 87.12 152 GLU A C 1
ATOM 1264 O O . GLU A 1 152 ? 40.563 5.123 -21.837 1.00 87.12 152 GLU A O 1
ATOM 1269 N N . ALA A 1 153 ? 39.222 4.263 -20.259 1.00 85.88 153 ALA A N 1
ATOM 1270 C CA . ALA A 1 153 ? 40.217 4.334 -19.193 1.00 85.88 153 ALA A CA 1
ATOM 1271 C C . ALA A 1 153 ? 41.451 3.455 -19.475 1.00 85.88 153 ALA A C 1
ATOM 1273 O O . ALA A 1 153 ? 42.589 3.877 -19.228 1.00 85.88 153 ALA A O 1
ATOM 1274 N N . GLU A 1 154 ? 41.254 2.254 -20.026 1.00 89.19 154 GLU A N 1
ATOM 1275 C CA . GLU A 1 154 ? 42.338 1.362 -20.449 1.00 89.19 154 GLU A CA 1
ATOM 1276 C C . GLU A 1 154 ? 43.186 1.970 -21.573 1.00 89.19 154 GLU A C 1
ATOM 1278 O O . GLU A 1 154 ? 44.419 1.898 -21.526 1.00 89.19 154 GLU A O 1
ATOM 1283 N N . GLU A 1 155 ? 42.553 2.599 -22.566 1.00 88.12 155 GLU A N 1
ATOM 1284 C CA . GLU A 1 155 ? 43.252 3.252 -23.675 1.00 88.12 155 GLU A CA 1
ATOM 1285 C C . GLU A 1 155 ? 44.079 4.450 -23.193 1.00 88.12 155 GLU A C 1
ATOM 1287 O O . GLU A 1 155 ? 45.267 4.564 -23.514 1.00 88.12 155 GLU A O 1
ATOM 1292 N N . VAL A 1 156 ? 43.515 5.283 -22.313 1.00 84.56 156 VAL A N 1
ATOM 1293 C CA . VAL A 1 156 ? 44.253 6.374 -21.657 1.00 84.56 156 VAL A CA 1
ATOM 1294 C C . VAL A 1 156 ? 45.467 5.835 -20.884 1.00 84.56 156 VAL A C 1
ATOM 1296 O O . VAL A 1 156 ? 46.552 6.426 -20.931 1.00 84.56 156 VAL A O 1
ATOM 1299 N N . CYS A 1 157 ? 45.329 4.697 -20.195 1.00 80.06 157 CYS A N 1
ATOM 1300 C CA . CYS A 1 157 ? 46.438 4.048 -19.493 1.00 80.06 157 CYS A CA 1
ATOM 1301 C C . CYS A 1 157 ? 47.524 3.525 -20.449 1.00 80.06 157 CYS A C 1
ATOM 1303 O O . CYS A 1 157 ? 48.715 3.736 -20.189 1.00 80.06 157 CYS A O 1
ATOM 1305 N N . ARG A 1 158 ? 47.148 2.875 -21.561 1.00 83.31 158 ARG A N 1
ATOM 1306 C CA . ARG A 1 158 ? 48.095 2.399 -22.590 1.00 83.31 158 ARG A CA 1
ATOM 1307 C C . ARG A 1 158 ? 48.906 3.546 -23.185 1.00 83.31 158 ARG A C 1
ATOM 1309 O O . ARG A 1 158 ? 50.135 3.461 -23.235 1.00 83.31 158 ARG A O 1
ATOM 1316 N N . GLN A 1 159 ? 48.252 4.645 -23.559 1.00 80.50 159 GLN A N 1
ATOM 1317 C CA . GLN A 1 159 ? 48.925 5.811 -24.139 1.00 80.50 159 GLN A CA 1
ATOM 1318 C C . GLN A 1 159 ? 49.937 6.449 -23.178 1.00 80.50 159 GLN A C 1
ATOM 1320 O O . GLN A 1 159 ? 51.017 6.871 -23.600 1.00 80.50 159 GLN A O 1
ATOM 1325 N N . LYS A 1 160 ? 49.630 6.496 -21.876 1.00 74.69 160 LYS A N 1
ATOM 1326 C CA . LYS A 1 160 ? 50.561 7.000 -20.852 1.00 74.69 160 LYS A CA 1
ATOM 1327 C C . LYS A 1 160 ? 51.784 6.089 -20.678 1.00 74.69 160 LYS A C 1
ATOM 1329 O O . LYS A 1 160 ? 52.894 6.601 -20.548 1.00 74.69 160 LYS A O 1
ATOM 1334 N N . LYS A 1 161 ? 51.617 4.760 -20.745 1.00 66.25 161 LYS A N 1
ATOM 1335 C CA . LYS A 1 161 ? 52.732 3.793 -20.676 1.00 66.25 161 LYS A CA 1
ATOM 1336 C C . LYS A 1 161 ? 53.643 3.850 -21.910 1.00 66.25 161 LYS A C 1
ATOM 1338 O O . LYS A 1 161 ? 54.860 3.858 -21.752 1.00 66.25 161 LYS A O 1
ATOM 1343 N N . GLY A 1 162 ? 53.082 3.982 -23.116 1.00 59.44 162 GLY A N 1
ATOM 1344 C CA . GLY A 1 162 ? 53.863 4.117 -24.357 1.00 59.44 162 GLY A CA 1
ATOM 1345 C C . GLY A 1 162 ? 54.711 5.395 -24.422 1.00 59.44 162 GLY A C 1
ATOM 1346 O O . GLY A 1 162 ? 55.832 5.375 -24.922 1.00 59.44 162 GLY A O 1
ATOM 1347 N N . LYS A 1 163 ? 54.226 6.504 -23.845 1.00 55.81 163 LYS A N 1
ATOM 1348 C CA . LYS A 1 163 ? 54.957 7.786 -23.789 1.00 55.81 163 LYS A CA 1
ATOM 1349 C C . LYS A 1 163 ? 56.068 7.827 -22.726 1.00 55.81 163 LYS A C 1
ATOM 1351 O O . LYS A 1 163 ? 56.947 8.680 -22.810 1.00 55.81 163 LYS A O 1
ATOM 1356 N N . SER A 1 164 ? 56.067 6.914 -21.749 1.00 51.00 164 SER A N 1
ATOM 1357 C CA . SER A 1 164 ? 57.077 6.862 -20.677 1.00 51.00 164 SER A CA 1
ATOM 1358 C C . SER A 1 164 ? 58.380 6.148 -21.072 1.00 51.00 164 SER A C 1
ATOM 1360 O O . SER A 1 164 ? 59.372 6.275 -20.357 1.00 51.00 164 SER A O 1
ATOM 1362 N N . LEU A 1 165 ? 58.413 5.422 -22.196 1.00 49.56 165 LEU A N 1
ATOM 1363 C CA . LEU A 1 165 ? 59.591 4.667 -22.657 1.00 49.56 165 LEU A CA 1
ATOM 1364 C C . LEU A 1 165 ? 60.698 5.541 -23.278 1.00 49.56 165 LEU A C 1
ATOM 1366 O O . LEU A 1 165 ? 61.783 5.041 -23.558 1.00 49.56 165 LEU A O 1
ATOM 1370 N N . TYR A 1 166 ? 60.475 6.850 -23.437 1.00 50.69 166 TYR A N 1
ATOM 1371 C CA . TYR A 1 166 ? 61.410 7.759 -24.113 1.00 50.69 166 TYR A CA 1
ATOM 1372 C C . TYR A 1 166 ? 61.843 8.942 -23.238 1.00 50.69 166 TYR A C 1
ATOM 1374 O O . TYR A 1 166 ? 61.790 10.091 -23.665 1.00 50.69 166 TYR A O 1
ATOM 1382 N N . LYS A 1 167 ? 62.281 8.686 -22.000 1.00 53.59 167 LYS A N 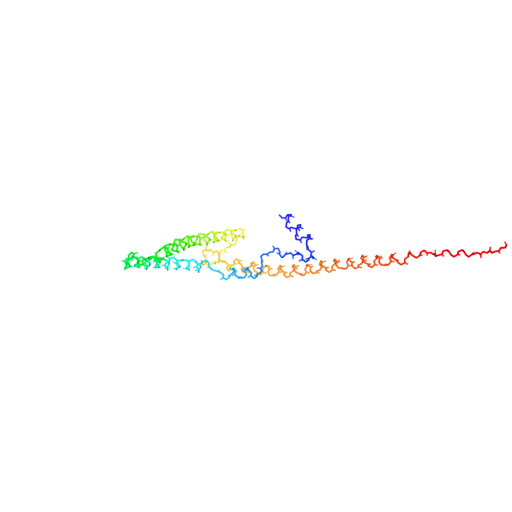1
ATOM 1383 C CA . LYS A 1 167 ? 63.114 9.636 -21.235 1.00 53.59 167 LYS A CA 1
ATOM 1384 C C . LYS A 1 167 ? 64.159 8.902 -20.389 1.00 53.59 167 LYS A C 1
ATOM 1386 O O . LYS A 1 167 ? 64.154 8.995 -19.168 1.00 53.59 167 LYS A O 1
ATOM 1391 N N . ILE A 1 168 ? 65.093 8.210 -21.038 1.00 53.94 168 ILE A N 1
ATOM 1392 C CA . ILE A 1 168 ? 66.402 7.929 -20.432 1.00 53.94 168 ILE A CA 1
ATOM 1393 C C . ILE A 1 168 ? 67.373 8.960 -21.021 1.00 53.94 168 ILE A C 1
ATOM 1395 O O . ILE A 1 168 ? 67.668 8.929 -22.212 1.00 53.94 168 ILE A O 1
ATOM 1399 N N . LYS A 1 169 ? 67.809 9.932 -20.206 1.00 52.66 169 LYS A N 1
ATOM 1400 C CA . LYS A 1 169 ? 68.900 10.858 -20.566 1.00 52.66 169 LYS A CA 1
ATOM 1401 C C . LYS A 1 169 ? 70.192 10.042 -20.746 1.00 52.66 169 LYS A C 1
ATOM 1403 O O . LYS A 1 169 ? 70.479 9.231 -19.865 1.00 52.66 169 LYS A O 1
ATOM 1408 N N . PRO A 1 170 ? 71.003 10.272 -21.794 1.00 48.16 170 PRO A N 1
ATOM 1409 C CA . PRO A 1 170 ? 72.336 9.685 -21.864 1.00 48.16 170 PRO A CA 1
ATOM 1410 C C . PRO A 1 170 ? 73.192 10.213 -20.703 1.00 48.16 170 PRO A C 1
ATOM 1412 O O . PRO A 1 170 ? 73.240 11.425 -20.473 1.00 48.16 170 PRO A O 1
ATOM 1415 N N . ARG A 1 171 ? 73.856 9.316 -19.960 1.00 46.72 171 ARG A N 1
ATOM 1416 C CA . ARG A 1 171 ? 74.977 9.686 -19.083 1.00 46.72 171 ARG A CA 1
ATOM 1417 C C . ARG A 1 171 ? 76.110 10.191 -19.973 1.00 46.72 171 ARG A C 1
ATOM 1419 O O . ARG A 1 171 ? 76.503 9.500 -20.906 1.00 46.72 171 ARG A O 1
ATOM 1426 N N . HIS A 1 172 ? 76.608 11.388 -19.689 1.00 47.06 172 HIS A N 1
ATOM 1427 C CA . HIS A 1 172 ? 77.823 11.893 -20.312 1.00 47.06 172 HIS A CA 1
ATOM 1428 C C . HIS A 1 172 ? 79.009 11.340 -19.515 1.00 47.06 172 HIS A C 1
ATOM 1430 O O . HIS A 1 172 ? 79.296 11.825 -18.421 1.00 47.06 172 HIS A O 1
ATOM 1436 N N . ASP A 1 173 ? 79.659 10.305 -20.041 1.00 52.00 173 ASP A N 1
ATOM 1437 C CA . ASP A 1 173 ? 80.972 9.877 -19.566 1.00 52.00 173 ASP A CA 1
ATOM 1438 C C . ASP A 1 173 ? 82.012 10.799 -20.209 1.00 52.00 173 ASP A C 1
ATOM 1440 O O . ASP A 1 173 ? 82.386 10.629 -21.367 1.00 52.00 173 ASP A O 1
ATOM 1444 N N . SER A 1 174 ? 82.466 11.809 -19.469 1.00 46.44 174 SER A N 1
ATOM 1445 C CA . SER A 1 174 ? 83.679 12.547 -19.827 1.00 46.44 174 SER A CA 1
ATOM 1446 C C . SER A 1 174 ? 84.822 12.023 -18.968 1.00 46.44 174 SER A C 1
ATOM 1448 O O . SER A 1 174 ? 85.069 12.511 -17.866 1.00 46.44 174 SER A O 1
ATOM 1450 N N . GLY A 1 175 ? 85.472 10.977 -19.477 1.00 41.81 175 GLY A N 1
ATOM 1451 C CA . GLY A 1 175 ? 86.738 10.473 -18.966 1.00 41.81 175 GLY A CA 1
ATOM 1452 C C . GLY A 1 175 ? 87.857 11.501 -19.142 1.00 41.81 175 GLY A C 1
ATOM 1453 O O . GLY A 1 175 ? 87.929 12.216 -20.140 1.00 41.81 175 GLY A O 1
ATOM 1454 N N . ILE A 1 176 ? 88.718 11.555 -18.133 1.00 47.75 176 ILE A N 1
ATOM 1455 C CA . ILE A 1 176 ? 89.984 12.285 -18.093 1.00 47.75 176 ILE A CA 1
ATOM 1456 C C . ILE A 1 176 ? 90.879 11.818 -19.251 1.00 47.75 176 ILE A C 1
ATOM 1458 O O . ILE A 1 176 ? 91.087 10.617 -19.413 1.00 47.75 176 ILE A O 1
ATOM 1462 N N . VAL A 1 177 ? 91.461 12.754 -20.006 1.00 39.97 177 VAL A N 1
ATOM 1463 C CA . VAL A 1 177 ? 92.651 12.494 -20.831 1.00 39.97 177 VAL A CA 1
ATOM 1464 C C . VAL A 1 177 ? 93.776 13.378 -20.308 1.00 39.97 177 VAL A C 1
ATOM 1466 O O . VAL A 1 177 ? 93.704 14.602 -20.388 1.00 39.97 177 VAL A O 1
ATOM 1469 N N . SER A 1 178 ? 94.782 12.727 -19.731 1.00 43.28 178 SER A N 1
ATOM 1470 C CA . SER A 1 178 ? 96.062 13.312 -19.342 1.00 43.28 178 SER A CA 1
ATOM 1471 C C . SER A 1 178 ? 96.913 13.626 -20.570 1.00 43.28 178 SER A C 1
ATOM 1473 O O . SER A 1 178 ? 97.023 12.770 -21.450 1.00 43.28 178 SER A O 1
ATOM 1475 N N . ILE A 1 179 ? 97.586 14.780 -20.557 1.00 40.66 179 ILE A N 1
ATOM 1476 C CA . ILE A 1 179 ? 98.958 14.955 -21.062 1.00 40.66 179 ILE A CA 1
ATOM 1477 C C . ILE A 1 179 ? 99.674 15.906 -20.105 1.0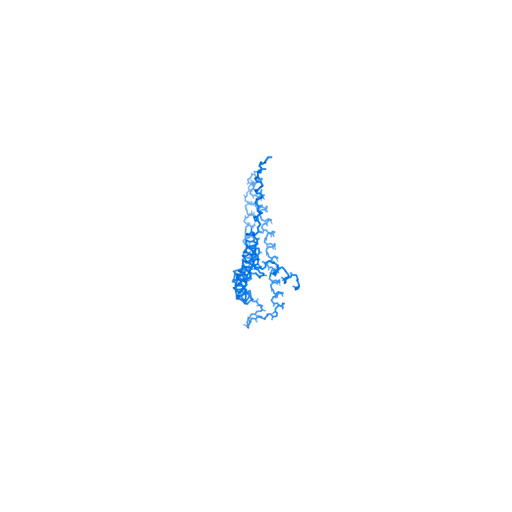0 40.66 179 ILE A C 1
ATOM 1479 O O . ILE A 1 179 ? 99.067 16.954 -19.787 1.00 40.66 179 ILE A O 1
#

Solvent-accessible surface area (backbone atoms only — not comparable to full-atom values): 10365 Å² total; per-residue (Å²): 112,74,68,60,58,49,56,58,56,74,35,54,38,44,96,80,52,71,80,92,62,75,55,36,67,59,30,45,55,49,22,73,48,57,73,69,57,54,53,51,49,51,55,48,50,56,49,53,52,52,51,51,53,54,51,52,52,50,52,65,72,74,45,54,85,90,68,37,65,66,59,51,62,55,49,53,52,50,53,54,51,52,50,53,53,52,52,52,50,55,48,50,52,53,52,51,52,49,54,50,53,54,51,40,52,75,71,67,61,73,43,56,94,92,47,94,56,68,50,46,36,70,57,24,46,55,51,18,53,52,37,43,55,49,48,58,51,51,52,53,50,31,50,50,46,31,52,50,53,50,53,53,52,51,49,57,50,51,56,55,58,66,64,62,76,77,74,79,78,82,81,82,84,81,75,89,80,89,131

Radius of gyration: 34.5 Å; Cα contacts (8 Å, |Δi|>4): 89; chains: 1; bounding box: 118×26×71 Å

Organism: Chinchilla lanigera (NCBI:txid34839)

pLDDT: mean 85.72, std 17.35, range [39.97, 98.44]

InterPro domains:
  IPR001265 Formin homology family, Cappuccino subfamily [PR00828] (26-47)
  IPR001265 Formin homology family, Cappuccino subfamily [PR00828] (122-141)
  IPR015425 Formin, FH2 domain [PF02181] (12-135)
  IPR015425 Formin, FH2 domain [PS51444] (1-160)
  IPR042201 Formin, FH2 domain superfamily [G3DSA:1.20.58.2220] (2-165)